Protein 1ZI8 (pdb70)

B-factor: mean 10.52, std 5.68, range [3.72, 34.53]

Secondary structure (DSSP, 8-state):
---TT--EE-TTS-EE-EEEE--SS-SEEEEEEE--TTBS-HHHHHHHHHHHHTT-EEEEE-GGGGTSTT-B--TT-HHHHHHHHHHHHH--HHHHHHHHHHHHHHHTSSTTEEEEEEEEEETHHHHHHHHHHHHT-SSEEEEES-SSGGG-GGGGGG--S-EEEEEETT-TTS-HHHHHHHHHHHTT-TTEEEEEETT--TTTT-TTSTT--HHHHHHHHHHHHHHHGGG--

Sequence (233 aa):
MLTEGISIQSYDGHTFGALVGSPAKAPAPVIVIAQDIFGVNAFMRETVSWLVDQGYAAVCPDLYARQAPGTALDPQDERQREQAYKLWQAFDMEAGVGDLEAAIRYARHQPYSNGKVGLVGYSLGGALAFLVASKGYVDRAVGYYGVGLEKQLNKVPEVKHPALFHMGGQDHFVPAPSRQLITEGFGANPLLQVHWYEEAGHSFARTGSSGYVASAAALANERTLDFLVPLQS

Foldseek 3Di:
DFDPPAWFAFPVGDIWTKHKFAAPDFLWAEEEEEEALQFCEDVVVVVQVVVNVVHHIYIHIGQCPVPDGPRGADPVDPVSVVVSVVSVVVRDLVVSLRRSLRVLVVSQDDPRHPRAYEYEYAACGLLSQVVNQLVVSHQEYEYEAHADVLVVLVSLVSRDHAYEYEAELAAVSQDPVNVVSCVVSNVVHVSYYYYYHDVFYGPCLRVPDPGHDPVSNVVVVVVVSVRCVVSTD

Solvent-accessible surface area: 10225 Å² total; per-residue (Å²): 67,58,47,173,80,43,70,6,116,8,205,96,35,44,71,8,16,0,20,31,14,61,12,121,168,50,84,4,4,0,0,0,0,0,0,19,8,21,1,1,11,71,33,2,138,91,2,13,50,46,0,35,115,83,26,4,0,0,0,0,0,1,2,0,13,85,65,35,106,40,20,47,21,65,24,162,37,134,193,64,77,114,74,0,96,147,21,65,160,73,20,79,64,154,18,2,10,20,0,0,36,4,0,3,100,34,0,75,130,34,131,28,18,39,28,95,0,0,0,0,0,6,4,2,0,0,11,0,0,0,20,0,4,6,102,31,60,4,38,55,0,0,0,0,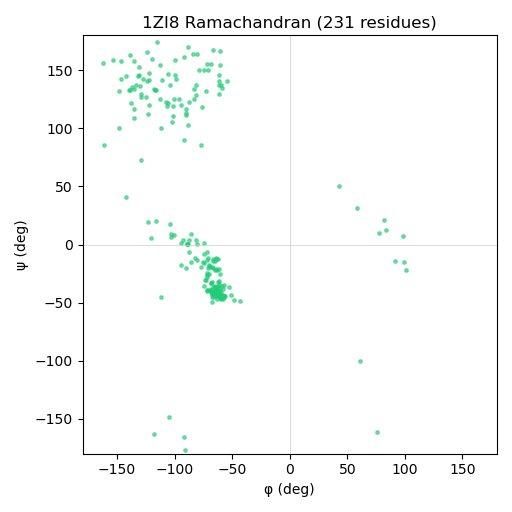4,1,29,12,1,38,143,57,36,116,42,6,94,72,3,144,81,32,0,2,0,0,0,0,30,96,4,146,79,8,51,79,92,12,65,87,94,0,56,114,21,3,64,84,17,133,66,14,78,32,48,42,12,92,130,0,15,43,23,0,11,52,104,61,16,132,22,81,38,58,86,8,4,57,68,0,36,94,72,0,31,102,16,0,69,73,8,74,122

CATH classification: 3.40.50.1820

Organism: Pseudomonas putida (NCBI:txid303)

Radius of gyration: 16.22 Å; Cα contacts (8 Å, |Δi|>4): 531; chains: 1; bounding box: 39×42×36 Å

Nearest PDB structures (foldseek):
  1zi8-assembly1_A  TM=1.004E+00  e=2.015E-51  Pseudomonas putida
  1zic-assembly1_A  TM=1.003E+00  e=3.586E-49  Pseudomonas putida
  1zi9-assembly1_A  TM=1.002E+00  e=3.814E-49  Pseudomonas putida
  1zix-assembly1_A  TM=1.002E+00  e=2.282E-48  Pseudomonas putida
  1zi6-assembly1_A  TM=9.996E-01  e=1.747E-47  Pseudomonas putida

InterPro domains:
  IPR002925 Dienelactone hydrolase [PF01738] (16-229)
  IPR029058 Alpha/Beta hydrolase fold [G3DSA:3.40.50.1820] (1-236)
  IPR029058 Alpha/Beta hydrolase fold [SSF53474] (2-228)
  IPR051049 Dienelactone hydrolase-like enzyme [PTHR46623] (7-229)

Structure (mmCIF, N/CA/C/O backbone):
data_1ZI8
#
_entry.id   1ZI8
#
_cell.length_a   48.494
_cell.length_b   70.408
_cell.length_c   77.219
_cell.angle_alpha   90.00
_cell.angle_beta   90.00
_cell.angle_gamma   90.00
#
_symmetry.space_group_name_H-M   'P 21 21 21'
#
loop_
_entity.id
_entity.type
_entity.pdbx_description
1 polymer Carboxymethylenebutenolidase
2 non-polymer 'SULFATE ION'
3 non-polymer GLYCEROL
4 water water
#
loop_
_atom_site.group_PDB
_atom_site.id
_atom_site.type_symbol
_atom_site.label_atom_id
_atom_site.label_alt_id
_atom_site.label_comp_id
_atom_site.label_asym_id
_atom_site.label_entity_id
_atom_site.label_seq_id
_atom_site.pdbx_PDB_ins_code
_atom_site.Cartn_x
_atom_site.Cartn_y
_atom_site.Cartn_z
_atom_site.occupancy
_atom_site.B_iso_or_equiv
_atom_site.auth_seq_id
_atom_site.auth_comp_id
_atom_site.auth_asym_id
_atom_site.auth_atom_id
_atom_site.pdbx_PDB_model_num
ATOM 1 N N . MET A 1 1 ? 19.338 33.655 7.282 1.00 9.22 1 MET A N 1
ATOM 2 C CA . MET A 1 1 ? 20.345 32.760 7.930 1.00 7.82 1 MET A CA 1
ATOM 3 C C . MET A 1 1 ? 20.646 33.286 9.297 1.00 8.41 1 MET A C 1
ATOM 4 O O . MET A 1 1 ? 20.682 34.523 9.529 1.00 9.81 1 MET A O 1
ATOM 9 N N . LEU A 1 2 ? 20.786 32.384 10.254 1.00 7.91 2 LEU A N 1
ATOM 10 C CA . LEU A 1 2 ? 21.075 32.741 11.642 1.00 7.82 2 LEU A CA 1
ATOM 11 C C . LEU A 1 2 ? 22.342 32.010 12.090 1.00 9.09 2 LEU A C 1
ATOM 12 O O . LEU A 1 2 ? 22.791 31.060 11.402 1.00 10.84 2 LEU A O 1
ATOM 17 N N . THR A 1 3 ? 22.911 32.418 13.191 1.00 6.70 3 THR A N 1
ATOM 18 C CA . THR A 1 3 ? 24.073 31.714 13.742 1.00 6.66 3 THR A CA 1
ATOM 19 C C . THR A 1 3 ? 23.541 30.600 14.635 1.00 7.11 3 THR A C 1
ATOM 20 O O . THR A 1 3 ? 22.807 30.847 15.592 1.00 7.57 3 THR A O 1
ATOM 24 N N . GLU A 1 4 ? 23.945 29.367 14.310 1.00 7.82 4 GLU A N 1
ATOM 25 C CA . GLU A 1 4 ? 23.485 28.249 15.098 1.00 9.09 4 GLU A CA 1
ATOM 26 C C . GLU A 1 4 ? 23.874 28.340 16.554 1.00 8.25 4 GLU A C 1
ATOM 27 O O . GLU A 1 4 ? 24.953 28.799 16.885 1.00 8.08 4 GLU A O 1
ATOM 33 N N . GLY A 1 5 ? 22.939 28.003 17.443 1.00 8.41 5 GLY A N 1
ATOM 34 C CA . GLY A 1 5 ? 23.177 27.980 18.845 1.00 9.05 5 GLY A CA 1
ATOM 35 C C . GLY A 1 5 ? 22.859 29.271 19.575 1.00 9.32 5 GLY A C 1
ATOM 36 O O . GLY A 1 5 ? 22.888 29.308 20.773 1.00 11.35 5 GLY A O 1
ATOM 37 N N . ILE A 1 6 ? 22.680 30.370 18.836 1.00 7.95 6 ILE A N 1
ATOM 38 C CA . ILE A 1 6 ? 22.438 31.620 19.472 1.00 6.98 6 ILE A CA 1
ATOM 39 C C . ILE A 1 6 ? 20.905 31.698 19.811 1.00 6.29 6 ILE A C 1
ATOM 40 O O . ILE A 1 6 ? 20.067 31.489 18.942 1.00 7.13 6 ILE A O 1
ATOM 45 N N . SER A 1 7 ? 20.616 31.939 21.096 1.00 7.48 7 SER A N 1
ATOM 46 C CA . SER A 1 7 ? 19.224 32.088 21.584 1.00 7.64 7 SER A CA 1
ATOM 47 C C . SER A 1 7 ? 19.142 33.244 22.559 1.00 9.18 7 SER A C 1
ATOM 48 O O . SER A 1 7 ? 20.005 33.468 23.419 1.00 11.50 7 SER A O 1
ATOM 51 N N . ILE A 1 8 ? 18.094 34.052 22.363 1.00 6.75 8 ILE A N 1
ATOM 52 C CA . ILE A 1 8 ? 17.866 35.205 23.196 1.00 6.56 8 ILE A CA 1
ATOM 53 C C . ILE A 1 8 ? 16.422 35.087 23.712 1.00 6.06 8 ILE A C 1
ATOM 54 O O . ILE A 1 8 ? 15.546 34.624 22.954 1.00 6.79 8 ILE A O 1
ATOM 59 N N . GLN A 1 9 ? 16.176 35.480 24.979 1.00 7.65 9 GLN A N 1
ATOM 60 C CA . GLN A 1 9 ? 14.829 35.390 25.553 1.00 7.04 9 GLN A CA 1
ATOM 61 C C . GLN A 1 9 ? 14.294 36.756 25.879 1.00 7.72 9 GLN A C 1
ATOM 62 O O . GLN A 1 9 ? 14.913 37.588 26.504 1.00 8.65 9 GLN A O 1
ATOM 68 N N . SER A 1 10 ? 13.018 36.921 25.439 1.00 8.81 10 SER A N 1
ATOM 69 C CA . SER A 1 10 ? 12.282 38.121 25.672 1.00 10.12 10 SER A CA 1
ATOM 70 C C . SER A 1 10 ? 11.638 38.095 27.055 1.00 10.44 10 SER A C 1
ATOM 71 O O . SER A 1 10 ? 11.557 37.037 27.710 1.00 9.67 10 SER A O 1
ATOM 74 N N . TYR A 1 11 ? 11.220 39.266 27.518 1.00 10.95 11 TYR A N 1
ATOM 75 C CA . TYR A 1 11 ? 10.590 39.340 28.828 1.00 11.92 11 TYR A CA 1
ATOM 76 C C . TYR A 1 11 ? 9.411 38.370 29.012 1.00 12.52 11 TYR A C 1
ATOM 77 O O . TYR A 1 11 ? 9.182 37.792 30.075 1.00 13.26 11 TYR A O 1
ATOM 86 N N . ASP A 1 12 ? 8.633 38.168 27.973 1.00 11.54 12 ASP A N 1
ATOM 87 C CA . ASP A 1 12 ? 7.467 37.291 28.055 1.00 10.09 12 ASP A CA 1
ATOM 88 C C . ASP A 1 12 ? 7.774 35.833 27.919 1.00 11.41 12 ASP A C 1
ATOM 89 O O . ASP A 1 12 ? 6.879 34.995 27.894 1.00 13.23 12 ASP A O 1
ATOM 94 N N . GLY A 1 13 ? 9.075 35.490 27.822 1.00 9.24 13 GLY A N 1
ATOM 95 C CA . GLY A 1 13 ? 9.486 34.118 27.760 1.00 9.44 13 GLY A CA 1
ATOM 96 C C . GLY A 1 13 ? 9.839 33.562 26.402 1.00 8.29 13 GLY A C 1
ATOM 97 O O . GLY A 1 13 ? 10.487 32.555 26.303 1.00 10.64 13 GLY A O 1
ATOM 98 N N . HIS A 1 14 ? 9.338 34.205 25.336 1.00 9.05 14 HIS A N 1
ATOM 99 C CA . HIS A 1 14 ? 9.607 33.775 23.969 1.00 8.24 14 HIS A CA 1
ATOM 100 C C . HIS A 1 14 ? 11.148 33.828 23.652 1.00 7.48 14 HIS A C 1
ATOM 101 O O . HIS A 1 14 ? 11.803 34.793 24.060 1.00 8.89 14 HIS A O 1
ATOM 108 N N . THR A 1 15 ? 11.638 32.800 22.988 1.00 8.56 15 THR A N 1
ATOM 109 C CA . THR A 1 15 ? 13.077 32.767 22.621 1.00 9.90 15 THR A CA 1
ATOM 110 C C . THR A 1 15 ? 13.176 32.867 21.099 1.00 9.54 15 THR A C 1
ATOM 111 O O . THR A 1 15 ? 12.269 32.473 20.313 1.00 9.69 15 THR A O 1
ATOM 115 N N . PHE A 1 16 ? 14.327 33.384 20.645 1.00 7.77 16 PHE A N 1
ATOM 116 C CA . PHE A 1 16 ? 14.523 33.560 19.216 1.00 6.12 16 PHE A CA 1
ATOM 117 C C . PHE A 1 16 ? 16.044 33.511 18.910 1.00 6.57 16 PHE A C 1
ATOM 118 O O . PHE A 1 16 ? 16.863 33.811 19.794 1.00 7.09 16 PHE A O 1
ATOM 126 N N . GLY A 1 17 ? 16.337 33.212 17.664 1.00 5.41 17 GLY A N 1
ATOM 127 C CA . GLY A 1 17 ? 17.716 33.197 17.212 1.00 5.97 17 GLY A CA 1
ATOM 128 C C . GLY A 1 17 ? 18.216 34.517 16.655 1.00 5.59 17 GLY A C 1
ATOM 129 O O . GLY A 1 17 ? 17.521 35.562 16.748 1.00 6.33 17 GLY A O 1
ATOM 130 N N . ALA A 1 18 ? 19.452 34.510 16.183 1.00 5.46 18 ALA A N 1
ATOM 131 C CA . ALA A 1 18 ? 20.043 35.766 15.646 1.00 5.25 18 ALA A CA 1
ATOM 132 C C . ALA A 1 18 ? 21.244 35.402 14.800 1.00 5.60 18 ALA A C 1
ATOM 133 O O . ALA A 1 18 ? 21.877 34.341 14.977 1.00 6.23 18 ALA A O 1
ATOM 135 N N . LEU A 1 19 ? 21.574 36.310 13.880 1.00 5.83 19 LEU A N 1
ATOM 136 C CA . LEU A 1 19 ? 22.811 36.227 13.106 1.00 5.61 19 LEU A CA 1
ATOM 137 C C . LEU A 1 19 ? 23.782 37.130 13.873 1.00 5.58 19 LEU A C 1
ATOM 138 O O . LEU A 1 19 ? 23.496 38.291 14.198 1.00 6.56 19 LEU A O 1
ATOM 143 N N . VAL A 1 20 ? 24.951 36.576 14.244 1.00 6.01 20 VAL A N 1
ATOM 144 C CA . VAL A 1 20 ? 25.945 37.303 15.025 1.00 6.39 20 VAL A CA 1
ATOM 145 C C . VAL A 1 20 ? 27.264 37.358 14.285 1.00 8.52 20 VAL A C 1
ATOM 146 O O . VAL A 1 20 ? 27.680 36.386 13.623 1.00 9.56 20 VAL A O 1
ATOM 150 N N . GLY A 1 21 ? 27.927 38.506 14.395 1.00 7.99 21 GLY A N 1
ATOM 151 C CA . GLY A 1 21 ? 29.297 38.620 13.904 1.00 8.92 21 GLY A CA 1
ATOM 152 C C . GLY A 1 21 ? 30.113 39.296 14.955 1.00 8.28 21 GLY A C 1
ATOM 153 O O . GLY A 1 21 ? 29.698 40.248 15.576 1.00 8.21 21 GLY A O 1
ATOM 154 N N . SER A 1 22 ? 31.331 38.800 15.208 1.00 11.69 22 SER A N 1
ATOM 155 C CA . SER A 1 22 ? 32.180 39.551 16.156 1.00 12.94 22 SER A CA 1
ATOM 156 C C . SER A 1 22 ? 33.470 39.939 15.472 1.00 10.43 22 SER A C 1
ATOM 157 O O . SER A 1 22 ? 33.953 39.228 14.656 1.00 13.25 22 SER A O 1
ATOM 160 N N . PRO A 1 23 ? 34.087 41.114 15.814 1.00 13.02 23 PRO A N 1
ATOM 161 C CA . PRO A 1 23 ? 35.349 41.562 15.185 1.00 14.68 23 PRO A CA 1
ATOM 162 C C . PRO A 1 23 ? 36.550 40.885 15.773 1.00 16.55 23 PRO A C 1
ATOM 163 O O . PRO A 1 23 ? 36.485 40.334 16.850 1.00 15.36 23 PRO A O 1
ATOM 167 N N . ALA A 1 24 ? 37.703 40.957 15.060 1.00 16.63 24 ALA A N 1
ATOM 168 C CA . ALA A 1 24 ? 38.929 40.302 15.590 1.00 19.43 24 ALA A CA 1
ATOM 169 C C . ALA A 1 24 ? 39.438 41.058 16.756 1.00 20.13 24 ALA A C 1
ATOM 170 O O . ALA A 1 24 ? 40.055 40.456 17.652 1.00 21.64 24 ALA A O 1
ATOM 172 N N . LYS A 1 25 ? 39.100 42.352 16.826 1.00 20.90 25 LYS A N 1
ATOM 173 C CA . LYS A 1 25 ? 39.532 43.118 17.988 1.00 21.42 25 LYS A CA 1
ATOM 174 C C . LYS A 1 25 ? 38.390 43.276 18.952 1.00 19.63 25 LYS A C 1
ATOM 175 O O . LYS A 1 25 ? 37.422 44.005 18.700 1.00 19.51 25 LYS A O 1
ATOM 181 N N . ALA A 1 26 ? 38.487 42.613 20.093 1.00 18.70 26 ALA A N 1
ATOM 182 C CA . ALA A 1 26 ? 37.414 42.742 21.061 1.00 19.22 26 ALA A CA 1
ATOM 183 C C . ALA A 1 26 ? 38.057 42.866 22.445 1.00 19.23 26 ALA A C 1
ATOM 184 O O . ALA A 1 26 ? 39.278 42.662 22.578 1.00 20.04 26 ALA A O 1
ATOM 186 N N . PRO A 1 27 ? 37.324 43.323 23.457 1.00 18.46 27 PRO A N 1
ATOM 187 C CA . PRO A 1 27 ? 35.907 43.750 23.443 1.00 17.11 27 PRO A CA 1
ATOM 188 C C . PRO A 1 27 ? 35.656 44.920 22.505 1.00 14.64 27 PRO A C 1
ATOM 189 O O . PRO A 1 27 ? 36.544 45.735 22.202 1.00 15.28 27 PRO A O 1
ATOM 193 N N . ALA A 1 28 ? 34.402 44.977 22.058 1.00 11.38 28 ALA A N 1
ATOM 194 C CA . ALA A 1 28 ? 33.968 45.996 21.114 1.00 9.30 28 ALA A CA 1
ATOM 195 C C . ALA A 1 28 ? 32.503 46.342 21.419 1.00 8.36 28 ALA A C 1
ATOM 196 O O . ALA A 1 28 ? 31.783 45.579 22.056 1.00 7.85 28 ALA A O 1
ATOM 198 N N . PRO A 1 29 ? 32.044 47.513 21.018 1.00 7.61 29 PRO A N 1
ATOM 199 C CA . PRO A 1 29 ? 30.605 47.849 21.195 1.00 6.81 29 PRO A CA 1
ATOM 200 C C . PRO A 1 29 ? 29.858 46.900 20.206 1.00 5.88 29 PRO A C 1
ATOM 201 O O . PRO A 1 29 ? 30.402 46.422 19.191 1.00 7.41 29 PRO A O 1
ATOM 205 N N . VAL A 1 30 ? 28.618 46.649 20.540 1.00 6.38 30 VAL A N 1
ATOM 206 C CA . VAL A 1 30 ? 27.789 45.716 19.779 1.00 6.10 30 VAL A CA 1
ATOM 207 C C . VAL A 1 30 ? 26.619 46.483 19.207 1.00 5.67 30 VAL A C 1
ATOM 208 O O . VAL A 1 30 ? 25.942 47.255 19.918 1.00 6.44 30 VAL A O 1
ATOM 212 N N . ILE A 1 31 ? 26.363 46.248 17.916 1.00 5.31 31 ILE A N 1
ATOM 213 C CA . ILE A 1 31 ? 25.225 46.874 17.257 1.00 5.65 31 ILE A CA 1
ATOM 214 C C . ILE A 1 31 ? 24.136 45.821 17.033 1.00 4.99 31 ILE A C 1
ATOM 215 O O . ILE A 1 31 ? 24.381 44.820 16.341 1.00 6.13 31 ILE A O 1
ATOM 220 N N . VAL A 1 32 ? 22.996 46.058 17.621 1.00 4.79 32 VAL A N 1
ATOM 221 C CA . VAL A 1 32 ? 21.806 45.217 17.316 1.00 4.37 32 VAL A CA 1
ATOM 222 C C . VAL A 1 32 ? 21.211 45.767 16.009 1.00 5.06 32 VAL A C 1
ATOM 223 O O . VAL A 1 32 ? 20.996 46.963 15.865 1.00 5.28 32 VAL A O 1
ATOM 227 N N . ILE A 1 33 ? 20.985 44.878 15.027 1.00 4.35 33 ILE A N 1
ATOM 228 C CA . ILE A 1 33 ? 20.450 45.326 13.725 1.00 5.02 33 ILE A CA 1
ATOM 229 C C . ILE A 1 33 ? 18.987 44.910 13.669 1.00 5.00 33 ILE A C 1
ATOM 230 O O . ILE A 1 33 ? 18.697 43.693 13.847 1.00 5.28 33 ILE A O 1
ATOM 235 N N . ALA A 1 34 ? 18.074 45.874 13.488 1.00 4.02 34 ALA A N 1
ATOM 236 C CA . ALA A 1 34 ? 16.650 45.590 13.317 1.00 4.26 34 ALA A CA 1
ATOM 237 C C . ALA A 1 34 ? 16.332 45.403 11.857 1.00 5.54 34 ALA A C 1
ATOM 238 O O . ALA A 1 34 ? 16.509 46.325 11.048 1.00 5.29 34 ALA A O 1
ATOM 240 N N . GLN A 1 35 ? 15.890 44.176 11.567 1.00 4.80 35 GLN A N 1
ATOM 241 C CA . GLN A 1 35 ? 15.592 43.771 10.189 1.00 4.47 35 GLN A CA 1
ATOM 242 C C . GLN A 1 35 ? 14.506 44.590 9.520 1.00 5.31 35 GLN A C 1
ATOM 243 O O . GLN A 1 35 ? 13.715 45.310 10.158 1.00 5.46 35 GLN A O 1
ATOM 249 N N . ASP A 1 36 ? 14.428 44.413 8.202 1.00 5.13 36 ASP A N 1
ATOM 250 C CA . ASP A 1 36 ? 13.253 44.874 7.440 1.00 6.00 36 ASP A CA 1
ATOM 251 C C . ASP A 1 36 ? 12.274 43.664 7.393 1.00 5.86 36 ASP A C 1
ATOM 252 O O . ASP A 1 36 ? 12.356 42.714 8.161 1.00 6.66 36 ASP A O 1
ATOM 257 N N . ILE A 1 37 ? 11.301 43.808 6.499 1.00 6.31 37 ILE A N 1
ATOM 258 C CA . ILE A 1 37 ? 10.233 42.867 6.374 1.00 5.68 37 ILE A CA 1
ATOM 259 C C . ILE A 1 37 ? 10.627 41.566 5.695 1.00 4.87 37 ILE A C 1
ATOM 260 O O . ILE A 1 37 ? 9.811 40.678 5.597 1.00 6.37 37 ILE A O 1
ATOM 265 N N . PHE A 1 38 ? 11.897 41.422 5.314 1.00 5.37 38 PHE A N 1
ATOM 266 C CA . PHE A 1 38 ? 12.357 40.206 4.639 1.00 5.02 38 PHE A CA 1
ATOM 267 C C . PHE A 1 38 ? 13.073 39.271 5.600 1.00 6.65 38 PHE A C 1
ATOM 268 O O . PHE A 1 38 ? 13.572 38.221 5.149 1.00 7.24 38 PHE A O 1
ATOM 276 N N . GLY A 1 39 ? 13.071 39.531 6.912 1.00 5.93 39 GLY A N 1
ATOM 277 C CA . GLY A 1 39 ? 13.762 38.663 7.848 1.00 5.57 39 GLY A CA 1
ATOM 278 C C . GLY A 1 39 ? 15.247 38.834 7.826 1.00 5.08 39 GLY A C 1
ATOM 279 O O . GLY A 1 39 ? 15.778 39.823 7.316 1.00 6.15 39 GLY A O 1
ATOM 280 N N . VAL A 1 40 ? 15.948 37.824 8.355 1.00 5.63 40 VAL A N 1
ATOM 281 C CA . VAL A 1 40 ? 17.423 37.933 8.470 1.00 5.42 40 VAL A CA 1
ATOM 282 C C . VAL A 1 40 ? 17.964 37.336 7.236 1.00 5.70 40 VAL A C 1
ATOM 283 O O . VAL A 1 40 ? 18.222 36.139 7.142 1.00 7.93 40 VAL A O 1
ATOM 287 N N . ASN A 1 41 ? 18.139 38.173 6.223 1.00 5.04 41 ASN A N 1
ATOM 288 C CA . ASN A 1 41 ? 18.471 37.730 4.862 1.00 5.86 41 ASN A CA 1
ATOM 289 C C . ASN A 1 41 ? 19.798 38.226 4.362 1.00 5.21 41 ASN A C 1
ATOM 290 O O . ASN A 1 41 ? 20.665 38.623 5.150 1.00 5.91 41 ASN A O 1
ATOM 295 N N . ALA A 1 42 ? 20.005 38.160 3.017 1.00 6.46 42 ALA A N 1
ATOM 296 C CA . ALA A 1 42 ? 21.325 38.536 2.525 1.00 6.43 42 ALA A CA 1
ATOM 297 C C . ALA A 1 42 ? 21.733 39.950 2.894 1.00 5.68 42 ALA A C 1
ATOM 298 O O . ALA A 1 42 ? 22.892 40.197 3.180 1.00 6.46 42 ALA A O 1
ATOM 300 N N . PHE A 1 43 ? 20.797 40.895 2.875 1.00 6.39 43 PHE A N 1
ATOM 301 C CA . PHE A 1 43 ? 21.214 42.255 3.186 1.00 5.27 43 PHE A CA 1
ATOM 302 C C . PHE A 1 43 ? 21.510 42.362 4.698 1.00 6.74 43 PHE A C 1
ATOM 303 O O . PHE A 1 43 ? 22.362 43.180 5.114 1.00 5.91 43 PHE A O 1
ATOM 311 N N . MET A 1 44 ? 20.826 41.575 5.561 1.00 5.88 44 MET A N 1
ATOM 312 C CA . MET A 1 44 ? 21.230 41.587 6.957 1.00 5.82 44 MET A CA 1
ATOM 313 C C . MET A 1 44 ? 22.628 40.977 7.129 1.00 6.18 44 MET A C 1
ATOM 314 O O . MET A 1 44 ? 23.423 41.510 7.919 1.00 6.48 44 MET A O 1
ATOM 319 N N . ARG A 1 45 ? 22.969 39.942 6.362 1.00 5.78 45 ARG A N 1
ATOM 320 C CA . ARG A 1 45 ? 24.313 39.417 6.433 1.00 6.28 45 ARG A CA 1
ATOM 321 C C . ARG A 1 45 ? 25.320 40.472 5.973 1.00 5.44 45 ARG A C 1
ATOM 322 O O . ARG A 1 45 ? 26.393 40.602 6.609 1.00 6.51 45 ARG A O 1
ATOM 330 N N . GLU A 1 46 ? 24.987 41.221 4.932 1.00 5.31 46 GLU A N 1
ATOM 331 C CA . GLU A 1 46 ? 25.891 42.289 4.473 1.00 6.23 46 GLU A CA 1
ATOM 332 C C . GLU A 1 46 ? 26.065 43.376 5.548 1.00 5.14 46 GLU A C 1
ATOM 333 O O . GLU A 1 46 ? 27.189 43.902 5.685 1.00 7.40 46 GLU A O 1
ATOM 339 N N . THR A 1 47 ? 24.979 43.733 6.242 1.00 5.33 47 THR A N 1
ATOM 340 C CA . THR A 1 47 ? 25.021 44.734 7.289 1.00 6.33 47 THR A CA 1
ATOM 341 C C . THR A 1 47 ? 25.903 44.244 8.423 1.00 6.05 47 THR A C 1
ATOM 342 O O . THR A 1 47 ? 26.696 45.037 8.975 1.00 7.07 47 THR A O 1
ATOM 346 N N . VAL A 1 48 ? 25.777 42.966 8.826 1.00 5.56 48 VAL A N 1
ATOM 347 C CA . VAL A 1 48 ? 26.666 42.444 9.843 1.00 6.33 48 VAL A CA 1
ATOM 348 C C . VAL A 1 48 ? 28.132 42.553 9.356 1.00 6.88 48 VAL A C 1
ATOM 349 O O . VAL A 1 48 ? 28.990 42.973 10.124 1.00 6.60 48 VAL A O 1
ATOM 353 N N . SER A 1 49 ? 28.376 42.161 8.113 1.00 6.63 49 SER A N 1
ATOM 354 C CA . SER A 1 49 ? 29.767 42.222 7.622 1.00 7.22 49 SER A CA 1
ATOM 355 C C . SER A 1 49 ? 30.263 43.653 7.616 1.00 6.92 49 SER A C 1
ATOM 356 O O . SER A 1 49 ? 31.428 43.897 8.036 1.00 8.63 49 SER A O 1
ATOM 359 N N . TRP A 1 50 ? 29.451 44.580 7.163 1.00 6.84 50 TRP A N 1
ATOM 360 C CA . TRP A 1 50 ? 29.860 45.984 7.099 1.00 6.97 50 TRP A CA 1
ATOM 361 C C . TRP A 1 50 ? 30.258 46.460 8.511 1.00 7.37 50 TRP A C 1
ATOM 362 O O . TRP A 1 50 ? 31.362 47.045 8.699 1.00 8.59 50 TRP A O 1
ATOM 373 N N . LEU A 1 51 ? 29.442 46.167 9.539 1.00 6.24 51 LEU A N 1
ATOM 374 C CA . LEU A 1 51 ? 29.728 46.662 10.884 1.00 6.48 51 LEU A CA 1
ATOM 375 C C . LEU A 1 51 ? 30.932 45.946 11.504 1.00 7.08 51 LEU A C 1
ATOM 376 O O . LEU A 1 51 ? 31.768 46.617 12.157 1.00 6.80 51 LEU A O 1
ATOM 381 N N . VAL A 1 52 ? 31.047 44.648 11.287 1.00 6.28 52 VAL A N 1
ATOM 382 C CA . VAL A 1 52 ? 32.210 43.942 11.787 1.00 7.28 52 VAL A CA 1
ATOM 383 C C . VAL A 1 52 ? 33.495 44.496 11.153 1.00 8.74 52 VAL A C 1
ATOM 384 O O . VAL A 1 52 ? 34.526 44.640 11.864 1.00 9.72 52 VAL A O 1
ATOM 388 N N . ASP A 1 53 ? 33.443 44.762 9.870 1.00 8.28 53 ASP A N 1
ATOM 389 C CA . ASP A 1 53 ? 34.660 45.325 9.199 1.00 9.73 53 ASP A CA 1
ATOM 390 C C . ASP A 1 53 ? 34.992 46.706 9.796 1.00 10.92 53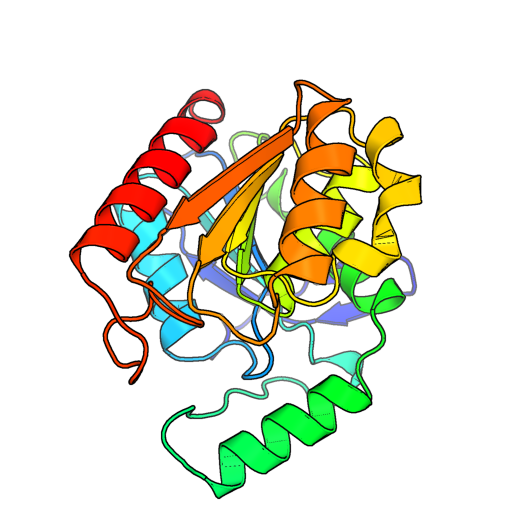 ASP A C 1
ATOM 391 O O . ASP A 1 53 ? 36.166 47.183 9.634 1.00 13.06 53 ASP A O 1
ATOM 396 N N . GLN A 1 54 ? 34.045 47.403 10.412 1.00 9.06 54 GLN A N 1
ATOM 397 C CA . GLN A 1 54 ? 34.299 48.701 11.011 1.00 9.33 54 GLN A CA 1
ATOM 398 C C . GLN A 1 54 ? 34.672 48.585 12.493 1.00 9.77 54 GLN A C 1
ATOM 399 O O . GLN A 1 54 ? 34.837 49.670 13.164 1.00 12.73 54 GLN A O 1
ATOM 405 N N . GLY A 1 55 ? 34.788 47.370 13.016 1.00 9.07 55 GLY A N 1
ATOM 406 C CA . GLY A 1 55 ? 35.189 47.184 14.402 1.00 10.27 55 GLY A CA 1
ATOM 407 C C . GLY A 1 55 ? 34.108 46.946 15.413 1.00 11.03 55 GLY A C 1
ATOM 408 O O . GLY A 1 55 ? 34.402 46.941 16.635 1.00 11.66 55 GLY A O 1
ATOM 409 N N . TYR A 1 56 ? 32.884 46.780 14.947 1.00 8.98 56 TYR A N 1
ATOM 410 C CA . TYR A 1 56 ? 31.827 46.472 15.860 1.00 7.91 56 TYR A CA 1
ATOM 411 C C . TYR A 1 56 ? 31.497 45.004 15.890 1.00 8.92 56 TYR A C 1
ATOM 412 O O . TYR A 1 56 ? 31.818 44.251 14.955 1.00 10.99 56 TYR A O 1
ATOM 421 N N . ALA A 1 57 ? 30.866 44.537 16.970 1.00 7.80 57 ALA A N 1
ATOM 422 C CA . ALA A 1 57 ? 30.213 43.254 16.866 1.00 6.76 57 ALA A CA 1
ATOM 423 C C . ALA A 1 57 ? 28.786 43.592 16.454 1.00 6.21 57 ALA A C 1
ATOM 424 O O . ALA A 1 57 ? 28.310 44.697 16.614 1.00 6.86 57 ALA A O 1
ATOM 426 N N . ALA A 1 58 ? 28.069 42.604 15.922 1.00 6.69 58 ALA A N 1
ATOM 427 C CA . ALA A 1 58 ? 26.681 42.852 15.454 1.00 5.81 58 ALA A CA 1
ATOM 428 C C . ALA A 1 58 ? 25.816 41.666 15.756 1.00 6.20 58 ALA A C 1
ATOM 429 O O . ALA A 1 58 ? 26.249 40.509 15.654 1.00 7.14 58 ALA A O 1
ATOM 431 N N . VAL A 1 59 ? 24.554 41.933 16.080 1.00 5.38 59 VAL A N 1
ATOM 432 C CA .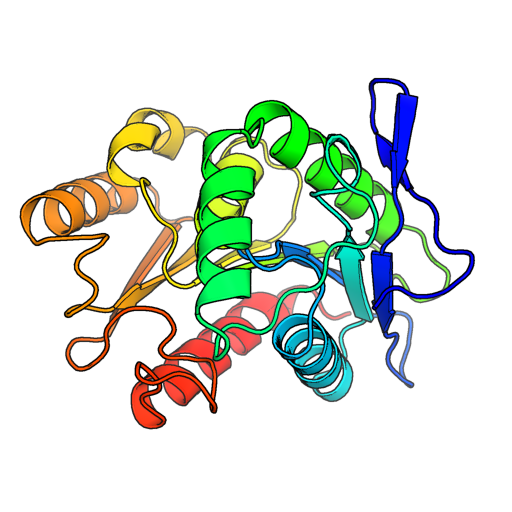 VAL A 1 59 ? 23.561 40.874 16.434 1.00 4.94 59 VAL A CA 1
ATOM 433 C C . VAL A 1 59 ? 22.288 41.239 15.679 1.00 5.01 59 VAL A C 1
ATOM 434 O O . VAL A 1 59 ? 21.750 42.332 15.976 1.00 4.86 59 VAL A O 1
ATOM 438 N N . CYS A 1 60 ? 21.822 40.418 14.739 1.00 4.63 60 CYS A N 1
ATOM 439 C CA . CYS A 1 60 ? 20.579 40.693 14.017 1.00 4.46 60 CYS A CA 1
ATOM 440 C C . CYS A 1 60 ? 19.578 39.612 14.479 1.00 4.40 60 CYS A C 1
ATOM 441 O O . CYS A 1 60 ? 19.601 38.474 13.967 1.00 5.21 60 CYS A O 1
ATOM 444 N N . PRO A 1 61 ? 18.684 39.957 15.396 1.00 4.47 61 PRO A N 1
ATOM 445 C CA . PRO A 1 61 ? 17.731 38.961 15.918 1.00 4.31 61 PRO A CA 1
ATOM 446 C C . PRO A 1 61 ? 16.609 38.618 14.940 1.00 4.99 61 PRO A C 1
ATOM 447 O O . PRO A 1 61 ? 16.169 39.438 14.091 1.00 5.04 61 PRO A O 1
ATOM 451 N N . ASP A 1 62 ? 16.134 37.370 15.059 1.00 5.17 62 ASP A N 1
ATOM 452 C CA . ASP A 1 62 ? 15.026 36.877 14.211 1.00 5.66 62 ASP A CA 1
ATOM 453 C C . ASP A 1 62 ? 13.716 37.418 14.712 1.00 4.91 62 ASP A C 1
ATOM 454 O O . ASP A 1 62 ? 13.029 36.757 15.532 1.00 5.91 62 ASP A O 1
ATOM 459 N N . LEU A 1 63 ? 13.332 38.629 14.272 1.00 5.43 63 LEU A N 1
ATOM 460 C CA . LEU A 1 63 ? 12.097 39.204 14.799 1.00 5.85 63 LEU A CA 1
ATOM 461 C C . LEU A 1 63 ? 10.867 38.468 14.292 1.00 6.04 63 LEU A C 1
ATOM 462 O O . LEU A 1 63 ? 9.794 38.648 14.876 1.00 6.46 63 LEU A O 1
ATOM 467 N N . TYR A 1 64 ? 11.009 37.690 13.216 1.00 6.63 64 TYR A N 1
ATOM 468 C CA . TYR A 1 64 ? 9.830 36.927 12.772 1.00 7.87 64 TYR A CA 1
ATOM 469 C C . TYR A 1 64 ? 9.713 35.652 13.486 1.00 8.85 64 TYR A C 1
ATOM 470 O O . TYR A 1 64 ? 8.793 34.886 13.093 1.00 9.48 64 TYR A O 1
ATOM 479 N N . ALA A 1 65 ? 10.483 35.367 14.535 1.00 7.79 65 ALA A N 1
ATOM 480 C CA . ALA A 1 65 ? 10.345 34.054 15.186 1.00 8.90 65 ALA A CA 1
ATOM 481 C C . ALA A 1 65 ? 8.991 33.897 15.868 1.00 9.72 65 ALA A C 1
ATOM 482 O O . ALA A 1 65 ? 8.667 32.749 16.187 1.00 11.16 65 ALA A O 1
ATOM 484 N N . ARG A 1 66 ? 8.247 34.942 16.203 1.00 8.63 66 ARG A N 1
ATOM 485 C CA . ARG A 1 66 ? 6.921 34.728 16.757 1.00 9.29 66 ARG A CA 1
ATOM 486 C C . ARG A 1 66 ? 5.891 34.300 15.715 1.00 10.79 66 ARG A C 1
ATOM 487 O O . ARG A 1 66 ? 4.762 33.850 16.090 1.00 14.59 66 ARG A O 1
ATOM 495 N N . GLN A 1 67 ? 6.192 34.481 14.439 1.00 8.71 67 GLN A N 1
ATOM 496 C CA . GLN A 1 67 ? 5.299 34.115 13.33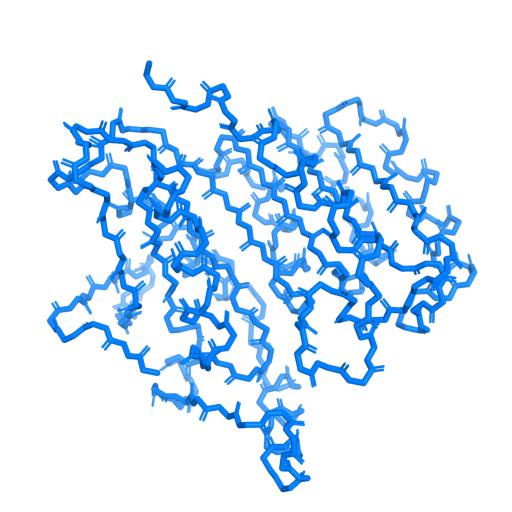4 1.00 8.41 67 GLN A CA 1
ATOM 497 C C . GLN A 1 67 ? 5.781 32.978 12.502 1.00 10.82 67 GLN A C 1
ATOM 498 O O . GLN A 1 67 ? 4.973 32.123 12.096 1.00 14.04 67 GLN A O 1
ATOM 504 N N . ALA A 1 68 ? 7.044 32.985 12.133 1.00 10.19 68 ALA A N 1
ATOM 505 C CA . ALA A 1 68 ? 7.652 32.004 11.187 1.00 11.33 68 ALA A CA 1
ATOM 506 C C . ALA A 1 68 ? 9.174 32.088 11.409 1.00 11.41 68 ALA A C 1
ATOM 507 O O . ALA A 1 68 ? 9.892 32.757 10.654 1.00 10.71 68 ALA A O 1
ATOM 509 N N . PRO A 1 69 ? 9.684 31.325 12.403 1.00 10.51 69 PRO A N 1
ATOM 510 C CA . PRO A 1 69 ? 11.139 31.390 12.666 1.00 10.48 69 PRO A CA 1
ATOM 511 C C . PRO A 1 69 ? 11.996 31.110 11.442 1.00 9.92 69 PRO A C 1
ATOM 512 O O . PRO A 1 69 ? 11.709 30.233 10.603 1.00 9.58 69 PRO A O 1
ATOM 516 N N . GLY A 1 70 ? 13.108 31.870 11.308 1.00 8.35 70 GLY A N 1
ATOM 517 C CA . GLY A 1 70 ? 14.072 31.661 10.257 1.00 8.84 70 GLY A CA 1
ATOM 518 C C . GLY A 1 70 ? 13.700 32.180 8.886 1.00 9.16 70 GLY A C 1
ATOM 519 O O . GLY A 1 70 ? 14.393 31.935 7.913 1.00 12.87 70 GLY A O 1
ATOM 520 N N . THR A 1 71 ? 12.636 32.936 8.825 1.00 9.46 71 THR A N 1
ATOM 521 C CA . THR A 1 71 ? 12.168 33.501 7.530 1.00 9.72 71 THR A CA 1
ATOM 522 C C . THR A 1 71 ? 13.306 34.413 6.989 1.00 7.05 71 THR A C 1
ATOM 523 O O . THR A 1 71 ? 13.872 35.270 7.671 1.00 8.83 71 THR A O 1
ATOM 527 N N . ALA A 1 72 ? 13.662 34.185 5.730 1.00 7.83 72 ALA A N 1
ATOM 528 C CA . ALA A 1 72 ? 14.721 34.947 5.056 1.00 7.31 72 ALA A CA 1
ATOM 529 C C . ALA A 1 72 ? 14.343 35.017 3.601 1.00 8.02 72 ALA A C 1
ATOM 530 O O . ALA A 1 72 ? 14.460 34.037 2.821 1.00 10.50 72 ALA A O 1
ATOM 532 N N . LEU A 1 73 ? 13.780 36.156 3.206 1.00 6.74 73 LEU A N 1
ATOM 533 C CA . LEU A 1 73 ? 13.181 36.307 1.887 1.00 6.10 73 LEU A CA 1
ATOM 534 C C . LEU A 1 73 ? 14.006 37.136 0.936 1.00 6.04 73 LEU A C 1
ATOM 535 O O . LEU A 1 73 ? 14.680 38.101 1.316 1.00 7.66 73 LEU A O 1
ATOM 540 N N . ASP A 1 74 ? 13.928 36.778 -0.350 1.00 6.08 74 ASP A N 1
ATOM 541 C CA . ASP A 1 74 ? 14.701 37.459 -1.415 1.00 6.52 74 ASP A CA 1
ATOM 542 C C . ASP A 1 74 ? 13.909 38.593 -1.971 1.00 6.34 74 ASP A C 1
ATOM 543 O O . ASP A 1 74 ? 12.833 38.403 -2.547 1.00 6.85 74 ASP A O 1
ATOM 548 N N . PRO A 1 75 ? 14.338 39.856 -1.769 1.00 5.75 75 PRO A N 1
ATOM 549 C CA . PRO A 1 75 ? 13.590 40.982 -2.257 1.00 5.02 75 PRO A CA 1
ATOM 550 C C . PRO A 1 75 ? 13.445 41.094 -3.769 1.00 7.23 75 PRO A C 1
ATOM 551 O O . PRO A 1 75 ? 12.681 41.928 -4.251 1.00 7.34 75 PRO A O 1
ATOM 555 N N . GLN A 1 76 ? 14.214 40.303 -4.512 1.00 6.51 76 GLN A N 1
ATOM 556 C CA . GLN A 1 76 ? 14.031 40.318 -5.999 1.00 7.97 76 GLN A CA 1
ATOM 557 C C . GLN A 1 76 ? 12.944 39.382 -6.428 1.00 8.45 76 GLN A C 1
ATOM 558 O O . GLN A 1 76 ? 12.466 39.537 -7.564 1.00 9.45 76 GLN A O 1
ATOM 564 N N . ASP A 1 77 ? 12.513 38.480 -5.560 1.00 6.55 77 ASP A N 1
ATOM 565 C CA . ASP A 1 77 ? 11.521 37.475 -5.961 1.00 6.04 77 ASP A CA 1
ATOM 566 C C . ASP A 1 77 ? 10.133 37.943 -5.618 1.00 5.54 77 ASP A C 1
ATOM 567 O O . ASP A 1 77 ? 9.815 38.228 -4.449 1.00 6.19 77 ASP A O 1
ATOM 572 N N . GLU A 1 78 ? 9.267 38.077 -6.640 1.00 6.03 78 GLU A N 1
ATOM 573 C CA . GLU A 1 78 ? 7.930 38.626 -6.420 1.00 6.43 78 GLU A CA 1
ATOM 574 C C . GLU A 1 78 ? 7.109 37.885 -5.404 1.00 6.67 78 GLU A C 1
ATOM 575 O O . GLU A 1 78 ? 6.448 38.453 -4.541 1.00 7.11 78 GLU A O 1
ATOM 581 N N . ARG A 1 79 ? 7.125 36.560 -5.481 1.00 5.98 79 ARG A N 1
ATOM 582 C CA . ARG A 1 79 ? 6.344 35.781 -4.515 1.00 6.51 79 ARG A CA 1
ATOM 583 C C . ARG A 1 79 ? 6.855 35.955 -3.087 1.00 6.21 79 ARG A C 1
ATOM 584 O O . ARG A 1 79 ? 6.050 36.041 -2.194 1.00 7.49 79 ARG A O 1
ATOM 592 N N . GLN A 1 80 ? 8.181 36.062 -2.940 1.00 5.95 80 GLN A N 1
ATOM 593 C CA . GLN A 1 80 ? 8.730 36.254 -1.602 1.00 5.80 80 GLN A CA 1
ATOM 594 C C . GLN A 1 80 ? 8.461 37.696 -1.119 1.00 5.80 80 GLN A C 1
ATOM 595 O O . GLN A 1 80 ? 8.296 37.891 0.100 1.00 5.96 80 GLN A O 1
ATOM 601 N N . ARG A 1 81 ? 8.399 38.687 -2.029 1.00 5.17 81 ARG A N 1
ATOM 602 C CA . ARG A 1 81 ? 7.954 40.004 -1.573 1.00 4.73 81 ARG A CA 1
ATOM 603 C C . ARG A 1 81 ? 6.552 39.931 -1.062 1.00 6.03 81 ARG A C 1
ATOM 604 O O . ARG A 1 81 ? 6.199 40.576 -0.038 1.00 6.15 81 ARG A O 1
ATOM 612 N N . GLU A 1 82 ? 5.650 39.223 -1.776 1.00 5.61 82 GLU A N 1
ATOM 613 C CA . GLU A 1 82 ? 4.281 39.101 -1.280 1.00 5.93 82 GLU A CA 1
ATOM 614 C C . GLU A 1 82 ? 4.265 38.475 0.119 1.00 6.99 82 GLU A C 1
ATOM 615 O O . GLU A 1 82 ? 3.525 38.916 1.021 1.00 7.02 82 GLU A O 1
ATOM 621 N N . GLN A 1 83 ? 5.065 37.430 0.321 1.00 5.68 83 GLN A N 1
ATOM 622 C CA . GLN A 1 83 ? 5.120 36.826 1.634 1.00 6.31 83 GLN A CA 1
ATOM 623 C C . GLN A 1 83 ? 5.620 37.836 2.687 1.00 5.34 83 GLN A C 1
ATOM 624 O O . GLN A 1 83 ? 5.099 37.873 3.807 1.00 6.61 83 GLN A O 1
ATOM 630 N N . ALA A 1 84 ? 6.620 38.662 2.320 1.00 5.54 84 ALA A N 1
ATOM 631 C CA . ALA A 1 84 ? 7.145 39.653 3.263 1.00 4.84 84 ALA A CA 1
ATOM 632 C C . ALA A 1 84 ? 6.044 40.637 3.656 1.00 5.54 84 ALA A C 1
ATOM 633 O O . ALA A 1 84 ? 5.939 41.008 4.830 1.00 5.73 84 ALA A O 1
ATOM 635 N N . TYR A 1 85 ? 5.292 41.116 2.669 1.00 5.29 85 TYR A N 1
ATOM 636 C CA . TYR A 1 85 ? 4.242 42.090 3.010 1.00 4.99 85 TYR A CA 1
ATOM 637 C C . TYR A 1 85 ? 3.184 41.479 3.882 1.00 5.87 85 TYR A C 1
ATOM 638 O O . TYR A 1 85 ? 2.650 42.184 4.757 1.00 6.09 85 TYR A O 1
ATOM 647 N N . LYS A 1 86 ? 2.855 40.225 3.667 1.00 5.80 86 LYS A N 1
ATOM 648 C CA . LYS A 1 86 ? 1.855 39.580 4.519 1.00 6.21 86 LYS A CA 1
ATOM 649 C C . LYS A 1 86 ? 2.389 39.440 5.983 1.00 5.56 86 LYS A C 1
ATOM 650 O O . LYS A 1 86 ? 1.640 39.720 6.956 1.00 7.37 86 LYS A O 1
ATOM 656 N N . LEU A 1 87 ? 3.660 39.052 6.132 1.00 6.69 87 LEU A N 1
ATOM 657 C CA . LEU A 1 87 ? 4.238 38.962 7.485 1.00 5.99 87 LEU A CA 1
ATOM 658 C C . LEU A 1 87 ? 4.308 40.314 8.122 1.00 6.62 87 LEU A C 1
ATOM 659 O O . LEU A 1 87 ? 4.040 40.462 9.331 1.00 6.65 87 LEU A O 1
ATOM 664 N N . TRP A 1 88 ? 4.608 41.331 7.331 1.00 5.67 88 TRP A N 1
ATOM 665 C CA . TRP A 1 88 ? 4.674 42.680 7.921 1.00 5.61 88 TRP A CA 1
ATOM 666 C C . TRP A 1 88 ? 3.315 43.123 8.426 1.00 6.06 88 TRP A C 1
ATOM 667 O O . TRP A 1 88 ? 3.204 43.699 9.524 1.00 7.20 88 TRP A O 1
ATOM 678 N N . GLN A 1 89 ? 2.285 42.845 7.645 1.00 6.69 89 GLN A N 1
ATOM 679 C CA . GLN A 1 89 ? 0.949 43.272 8.083 1.00 7.31 89 GLN A CA 1
ATOM 680 C C . GLN A 1 89 ? 0.528 42.604 9.383 1.00 7.96 89 GLN A C 1
ATOM 681 O O . GLN A 1 89 ? -0.266 43.216 10.151 1.00 8.95 89 GLN A O 1
ATOM 687 N N . ALA A 1 90 ? 0.992 41.356 9.589 1.00 7.04 90 ALA A N 1
ATOM 688 C CA . ALA A 1 90 ? 0.642 40.630 10.830 1.00 6.77 90 ALA A CA 1
ATOM 689 C C . ALA A 1 90 ? 1.658 40.904 11.951 1.00 7.48 90 ALA A C 1
ATOM 690 O O . ALA A 1 90 ? 1.481 40.377 13.083 1.00 9.35 90 ALA A O 1
ATOM 692 N N . PHE A 1 91 ? 2.680 41.714 11.719 1.00 6.03 91 PHE A N 1
ATOM 693 C CA . PHE A 1 91 ? 3.729 41.878 12.718 1.00 6.25 91 PHE A CA 1
ATOM 694 C C . PHE A 1 91 ? 3.321 42.677 13.912 1.00 6.36 91 PHE A C 1
ATOM 695 O O . PHE A 1 91 ? 2.771 43.735 13.819 1.00 8.20 91 PHE A O 1
ATOM 703 N N . ASP A 1 92 ? 3.634 42.129 15.087 1.00 6.85 92 ASP A N 1
ATOM 704 C CA . ASP A 1 92 ? 3.301 42.797 16.358 1.00 7.48 92 ASP A CA 1
ATOM 705 C C . ASP A 1 92 ? 4.454 43.734 16.718 1.00 7.54 92 ASP A C 1
ATOM 706 O O . ASP A 1 92 ? 5.550 43.325 17.140 1.00 6.75 92 ASP A O 1
ATOM 711 N N . MET A 1 93 ? 4.228 45.013 16.481 1.00 7.45 93 MET A N 1
ATOM 712 C CA . MET A 1 93 ? 5.279 45.992 16.730 1.00 6.84 93 MET A CA 1
ATOM 713 C C . MET A 1 93 ? 5.763 46.039 18.163 1.00 8.13 93 MET A C 1
ATOM 714 O O . MET A 1 93 ? 6.946 46.170 18.433 1.00 8.09 93 MET A O 1
ATOM 719 N N . GLU A 1 94 ? 4.825 45.992 19.101 1.00 8.34 94 GLU A N 1
ATOM 720 C CA . GLU A 1 94 ? 5.186 46.045 20.532 1.00 9.48 94 GLU A CA 1
ATOM 721 C C . GLU A 1 94 ? 6.036 44.825 20.912 1.00 7.32 94 GLU A C 1
ATOM 722 O O . GLU A 1 94 ? 7.062 44.966 21.624 1.00 8.51 94 GLU A O 1
ATOM 728 N N . ALA A 1 95 ? 5.675 43.657 20.401 1.00 7.16 95 ALA A N 1
ATOM 729 C CA . ALA A 1 95 ? 6.510 42.476 20.705 1.00 7.60 95 ALA A CA 1
ATOM 730 C C . ALA A 1 95 ? 7.863 42.600 20.011 1.00 6.58 95 ALA A C 1
ATOM 731 O O . ALA A 1 95 ? 8.857 42.116 20.519 1.00 7.70 95 ALA A O 1
ATOM 733 N N . GLY A 1 96 ? 7.903 43.234 18.816 1.00 6.87 96 GLY A N 1
ATOM 734 C CA . GLY A 1 96 ? 9.170 43.442 18.143 1.00 6.91 96 GLY A CA 1
ATOM 735 C C . GLY A 1 96 ? 10.069 44.335 18.973 1.00 5.49 96 GLY A C 1
ATOM 736 O O . GLY A 1 96 ? 11.283 44.109 19.052 1.00 5.77 96 GLY A O 1
ATOM 737 N N . VAL A 1 97 ? 9.490 45.412 19.528 1.00 6.26 97 VAL A N 1
ATOM 738 C CA . VAL A 1 97 ? 10.284 46.317 20.391 1.00 7.04 97 VAL A CA 1
ATOM 739 C C . VAL A 1 97 ? 10.818 45.507 21.600 1.00 6.69 97 VAL A C 1
ATOM 740 O O . VAL A 1 97 ? 12.015 45.641 21.942 1.00 6.98 97 VAL A O 1
ATOM 744 N N . GLY A 1 98 ? 9.991 44.680 22.223 1.00 6.61 98 GLY A N 1
ATOM 745 C CA . GLY A 1 98 ? 10.472 43.917 23.348 1.00 7.39 98 GLY A CA 1
ATOM 746 C C . GLY A 1 98 ? 11.549 42.914 22.964 1.00 7.26 98 GLY A C 1
ATOM 747 O O . GLY A 1 98 ? 12.499 42.679 23.722 1.00 8.36 98 GLY A O 1
ATOM 748 N N . ASP A 1 99 ? 11.447 42.304 21.791 1.00 6.57 99 ASP A N 1
ATOM 749 C CA . ASP A 1 99 ? 12.476 41.374 21.352 1.00 6.26 99 ASP A CA 1
ATOM 750 C C . ASP A 1 99 ? 13.782 42.152 21.088 1.00 5.46 99 ASP A C 1
ATOM 751 O O . ASP A 1 99 ? 14.881 41.667 21.428 1.00 6.54 99 ASP A O 1
ATOM 756 N N . LEU A 1 100 ? 13.691 43.339 20.473 1.00 5.95 100 LEU A N 1
ATOM 757 C CA . LEU A 1 100 ? 14.930 44.116 20.315 1.00 6.13 100 LEU A CA 1
ATOM 758 C C . LEU A 1 100 ? 15.509 44.505 21.676 1.00 6.69 100 LEU A C 1
ATOM 759 O O . LEU A 1 100 ? 16.711 44.463 21.819 1.00 7.24 100 LEU A O 1
ATOM 764 N N . GLU A 1 101 ? 14.658 44.854 22.634 1.00 7.26 101 GLU A N 1
ATOM 765 C CA . GLU A 1 101 ? 15.177 45.253 23.973 1.00 8.74 101 GLU A CA 1
ATOM 766 C C . GLU A 1 101 ? 15.903 44.046 24.607 1.00 7.94 101 GLU A C 1
ATOM 767 O O . GLU A 1 101 ? 16.993 44.216 25.194 1.00 8.19 101 GLU A O 1
ATOM 773 N N . ALA A 1 102 ? 15.399 42.832 24.396 1.00 7.31 102 ALA A N 1
ATOM 774 C CA . ALA A 1 102 ? 16.046 41.639 24.914 1.00 7.77 102 ALA A CA 1
ATOM 775 C C . ALA A 1 102 ? 17.364 41.421 24.182 1.00 6.76 102 ALA A C 1
ATOM 776 O O . ALA A 1 102 ? 18.371 40.986 24.793 1.00 7.35 102 ALA A O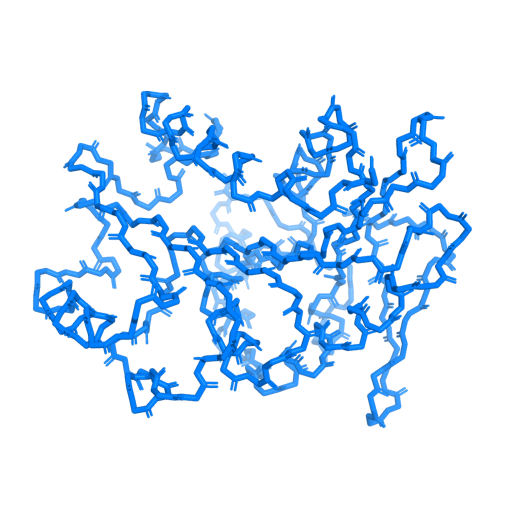 1
ATOM 778 N N . ALA A 1 103 ? 17.424 41.675 22.863 1.00 6.12 103 ALA A N 1
ATOM 779 C CA . ALA A 1 103 ? 18.676 41.497 22.160 1.00 7.19 103 ALA A CA 1
ATOM 780 C C . ALA A 1 103 ? 19.685 42.547 22.601 1.00 6.70 103 ALA A C 1
ATOM 781 O O . ALA A 1 103 ? 20.888 42.251 22.650 1.00 6.75 103 ALA A O 1
ATOM 783 N N . ILE A 1 104 ? 19.222 43.748 22.931 1.00 6.86 104 ILE A N 1
ATOM 784 C CA . ILE A 1 104 ? 20.119 44.781 23.440 1.00 7.29 104 ILE A CA 1
ATOM 785 C C . ILE A 1 104 ? 20.698 44.371 24.799 1.00 6.98 104 ILE A C 1
ATOM 786 O O . ILE A 1 104 ? 21.888 44.525 24.997 1.00 7.52 104 ILE A O 1
ATOM 791 N N . ARG A 1 105 ? 19.887 43.788 25.677 1.00 8.31 105 ARG A N 1
ATOM 792 C CA . ARG A 1 105 ? 20.391 43.335 26.978 1.00 7.44 105 ARG A CA 1
ATOM 793 C C . ARG A 1 105 ? 21.405 42.248 26.733 1.00 7.81 105 ARG A C 1
ATOM 794 O O . ARG A 1 105 ? 22.484 42.232 27.370 1.00 9.3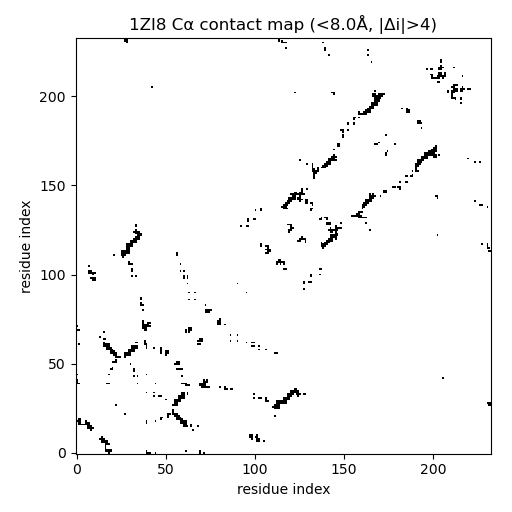1 105 ARG A O 1
ATOM 802 N N . TYR A 1 106 ? 21.122 41.287 25.833 1.00 6.97 106 TYR A N 1
ATOM 803 C CA . TYR A 1 106 ? 22.038 40.245 25.500 1.00 7.42 106 TYR A CA 1
ATOM 804 C C . TYR A 1 106 ? 23.359 40.794 25.029 1.00 8.27 106 TYR A C 1
ATOM 805 O O . TYR A 1 106 ? 24.447 40.321 25.390 1.00 8.94 106 TYR A O 1
ATOM 814 N N . ALA A 1 107 ? 23.268 41.816 24.169 1.00 7.01 107 ALA A N 1
ATOM 815 C CA . ALA A 1 107 ? 24.473 42.429 23.593 1.00 7.13 107 ALA A CA 1
ATOM 816 C C . ALA A 1 107 ? 25.363 43.122 24.594 1.00 8.26 107 ALA A C 1
ATOM 817 O O . ALA A 1 107 ? 26.518 43.429 24.229 1.00 8.87 107 ALA A O 1
ATOM 819 N N . ARG A 1 108 ? 24.889 43.379 25.797 1.00 7.96 108 ARG A N 1
ATOM 820 C CA . ARG A 1 108 ? 25.700 44.026 26.809 1.00 9.82 108 ARG A CA 1
ATOM 821 C C . ARG A 1 108 ? 26.691 43.107 27.438 1.00 11.42 108 ARG A C 1
ATOM 822 O O . ARG A 1 108 ? 27.704 43.645 27.959 1.00 12.72 108 ARG A O 1
ATOM 830 N N . HIS A 1 109 ? 26.494 41.797 27.330 1.00 11.15 109 HIS A N 1
ATOM 831 C CA . HIS A 1 109 ? 27.396 40.933 28.111 1.00 12.56 109 HIS A CA 1
ATOM 832 C C . HIS A 1 109 ? 27.850 39.649 27.467 1.00 12.53 109 HIS A C 1
ATOM 833 O O . HIS A 1 109 ? 27.881 38.553 28.070 1.00 13.41 109 HIS A O 1
ATOM 840 N N . GLN A 1 110 ? 28.151 39.709 26.196 1.00 9.98 110 GLN A N 1
ATOM 841 C CA . GLN A 1 110 ? 28.710 38.591 25.497 1.00 9.67 110 GLN A CA 1
ATOM 842 C C . GLN A 1 110 ? 30.219 38.639 25.634 1.00 9.88 110 GLN A C 1
ATOM 843 O O . GLN A 1 110 ? 30.785 39.663 26.067 1.00 9.45 110 GLN A O 1
ATOM 849 N N . PRO A 1 111 ? 30.930 37.590 25.243 1.00 10.02 111 PRO A N 1
ATOM 850 C CA . PRO A 1 111 ? 32.369 37.614 25.395 1.00 10.86 111 PRO A CA 1
ATOM 851 C C . PRO A 1 111 ? 33.045 38.764 24.705 1.00 11.63 111 PRO A C 1
ATOM 852 O O . PRO A 1 111 ? 34.075 39.264 25.158 1.00 13.99 111 PRO A O 1
ATOM 856 N N . TYR A 1 112 ? 32.477 39.135 23.559 1.00 10.92 112 TYR A N 1
ATOM 857 C CA . TYR A 1 112 ? 33.066 40.206 22.765 1.00 11.44 112 TYR A CA 1
ATOM 858 C C . TYR A 1 112 ? 32.559 41.588 23.148 1.00 11.63 112 TYR A C 1
ATOM 859 O O . TYR A 1 112 ? 32.961 42.559 22.521 1.00 12.35 112 TYR A O 1
ATOM 868 N N . SER A 1 113 ? 31.668 41.702 24.127 1.00 9.33 113 SER A N 1
ATOM 869 C CA . SER A 1 113 ? 31.031 43.017 24.413 1.00 9.45 113 SER A CA 1
ATOM 870 C C . SER A 1 113 ? 31.854 43.940 25.257 1.00 9.63 113 SER A C 1
ATOM 871 O O . SER A 1 113 ? 32.429 43.488 26.296 1.00 10.97 113 SER A O 1
ATOM 874 N N . ASN A 1 114 ? 31.881 45.207 24.896 1.00 9.16 114 ASN A N 1
ATOM 875 C CA . ASN A 1 114 ? 32.517 46.200 25.770 1.00 9.47 114 ASN A CA 1
ATOM 876 C C . ASN A 1 114 ? 31.479 46.860 26.682 1.00 9.74 114 ASN A C 1
ATOM 877 O O . ASN A 1 114 ? 31.818 47.782 27.492 1.00 10.41 114 ASN A O 1
ATOM 882 N N . GLY A 1 115 ? 30.198 46.459 26.596 1.00 9.95 115 GLY A N 1
ATOM 883 C CA . GLY A 1 115 ? 29.159 47.002 27.432 1.00 10.88 115 GLY A CA 1
ATOM 884 C C . GLY A 1 115 ? 28.304 48.067 26.821 1.00 9.42 115 GLY A C 1
ATOM 885 O O . GLY A 1 115 ? 27.234 48.359 27.359 1.00 11.60 115 GLY A O 1
ATOM 886 N N . LYS A 1 116 ? 28.778 48.632 25.692 1.00 8.21 116 LYS A N 1
ATOM 887 C CA . LYS A 1 116 ? 27.943 49.653 25.003 1.00 8.05 116 LYS A CA 1
ATOM 888 C C . LYS A 1 116 ? 27.221 48.961 23.834 1.00 6.18 116 LYS A C 1
ATOM 889 O O . LYS A 1 116 ? 27.755 48.053 23.216 1.00 7.01 116 LYS A O 1
ATOM 895 N N . VAL A 1 117 ? 26.008 49.438 23.595 1.00 6.38 117 VAL A N 1
ATOM 896 C CA . VAL A 1 117 ? 25.194 48.822 22.534 1.00 6.41 117 VAL A CA 1
ATOM 897 C C . VAL A 1 117 ? 24.492 49.924 21.754 1.00 6.60 117 VAL A C 1
ATOM 898 O O . VAL A 1 117 ? 23.923 50.887 22.302 1.00 7.44 117 VAL A O 1
ATOM 902 N N . GLY A 1 118 ? 24.573 49.795 20.421 1.00 6.11 118 GLY A N 1
ATOM 903 C CA . GLY A 1 118 ? 23.802 50.672 19.524 1.00 6.26 118 GLY A CA 1
ATOM 904 C C . GLY A 1 118 ? 22.794 49.805 18.749 1.00 5.42 118 GLY A C 1
ATOM 905 O O . GLY A 1 118 ? 22.762 48.570 18.856 1.00 6.07 118 GLY A O 1
ATOM 906 N N . LEU A 1 119 ? 21.956 50.470 17.990 1.00 5.72 119 LEU A N 1
ATOM 907 C CA . LEU A 1 119 ? 20.933 49.816 17.209 1.00 5.50 119 LEU A CA 1
ATOM 908 C C . LEU A 1 119 ? 20.840 50.497 15.852 1.00 5.33 119 LEU A C 1
ATOM 909 O O . LEU A 1 119 ? 20.794 51.713 15.765 1.00 6.00 119 LEU A O 1
ATOM 914 N N . VAL A 1 120 ? 20.802 49.680 14.783 1.00 4.67 120 VAL A N 1
ATOM 915 C CA . VAL A 1 120 ? 20.644 50.209 13.401 1.00 5.09 120 VAL A CA 1
ATOM 916 C C . VAL A 1 120 ? 19.497 49.416 12.773 1.00 5.42 120 VAL A C 1
ATOM 917 O O . VAL A 1 120 ? 19.544 48.162 12.797 1.00 5.07 120 VAL A O 1
ATOM 921 N N . GLY A 1 121 ? 18.495 50.093 12.242 1.00 4.26 121 GLY A N 1
ATOM 922 C CA . GLY A 1 121 ? 17.365 49.398 11.640 1.00 4.94 121 GLY A CA 1
ATOM 923 C C . GLY A 1 121 ? 17.009 49.914 10.289 1.00 4.27 121 GLY A C 1
ATOM 924 O O . GLY A 1 121 ? 17.235 51.077 9.980 1.00 5.61 121 GLY A O 1
ATOM 925 N N . TYR A 1 122 ? 16.422 49.028 9.481 1.00 5.23 122 TYR A N 1
ATOM 926 C CA . TYR A 1 122 ? 16.063 49.393 8.084 1.00 4.88 122 TYR A CA 1
ATOM 927 C C . TYR A 1 122 ? 14.581 49.201 7.830 1.00 5.34 122 TYR A C 1
ATOM 928 O O . TYR A 1 122 ? 14.025 48.092 7.934 1.00 6.11 122 TYR A O 1
ATOM 937 N N . SER A 1 123 ? 13.918 50.297 7.471 1.00 4.89 123 SER A N 1
ATOM 938 C CA . SER A 1 123 ? 12.466 50.367 7.060 1.00 4.14 123 SER A CA 1
ATOM 939 C C . SER A 1 123 ? 11.572 49.898 8.186 1.00 4.49 123 SER A C 1
ATOM 940 O O . SER A 1 123 ? 11.368 50.685 9.090 1.00 5.65 123 SER A O 1
ATOM 943 N N . LEU A 1 124 ? 11.051 48.658 8.195 1.00 5.18 124 LEU A N 1
ATOM 944 C CA . LEU A 1 124 ? 10.378 48.183 9.425 1.00 5.33 124 LEU A CA 1
ATOM 945 C C . LEU A 1 124 ? 11.324 48.405 10.644 1.00 5.08 124 LEU A C 1
ATOM 946 O O . LEU A 1 124 ? 10.907 48.909 11.689 1.00 5.34 124 LEU A O 1
ATOM 951 N N . GLY A 1 125 ? 12.582 48.087 10.470 1.00 5.33 125 GLY A N 1
ATOM 952 C CA . GLY A 1 125 ? 13.555 48.195 11.535 1.00 5.42 125 GLY A CA 1
ATOM 953 C C . GLY A 1 125 ? 13.839 49.665 11.861 1.00 4.90 125 GLY A C 1
ATOM 954 O O . GLY A 1 125 ? 14.283 49.959 12.970 1.00 5.36 125 GLY A O 1
ATOM 955 N N . GLY A 1 126 ? 13.629 50.572 10.897 1.00 4.75 126 GLY A N 1
ATOM 956 C CA . GLY A 1 126 ? 13.821 52.005 11.226 1.00 5.73 126 GLY A CA 1
ATOM 957 C C . GLY A 1 126 ? 12.670 52.507 12.072 1.00 4.66 126 GLY A C 1
ATOM 958 O O . GLY A 1 126 ? 12.886 53.353 12.944 1.00 6.14 126 GLY A O 1
ATOM 959 N N . ALA A 1 127 ? 11.437 52.036 11.837 1.00 5.38 127 ALA A N 1
ATOM 960 C CA . ALA A 1 127 ? 10.309 52.362 12.704 1.00 5.22 127 ALA A CA 1
ATOM 961 C C . ALA A 1 127 ? 10.605 51.775 14.088 1.00 5.67 127 ALA A C 1
ATOM 962 O O . ALA A 1 127 ? 10.421 52.445 15.120 1.00 6.46 127 ALA A O 1
ATOM 964 N N . LEU A 1 128 ? 11.037 50.524 14.164 1.00 5.06 128 LEU A N 1
ATOM 965 C CA . LEU A 1 128 ? 11.349 49.925 15.442 1.00 6.10 128 LEU A CA 1
ATOM 966 C C . LEU A 1 128 ? 12.487 50.696 16.108 1.00 5.61 128 LEU A C 1
ATOM 967 O O . LEU A 1 128 ? 12.460 50.845 17.342 1.00 6.17 128 LEU A O 1
ATOM 972 N N . ALA A 1 129 ? 13.473 51.218 15.386 1.00 5.40 129 ALA A N 1
ATOM 973 C CA . ALA A 1 129 ? 14.581 51.966 16.008 1.00 5.49 129 ALA A CA 1
ATOM 974 C C . ALA A 1 129 ? 14.036 53.208 16.708 1.00 6.32 129 ALA A C 1
ATOM 975 O O . ALA A 1 129 ? 14.522 53.501 17.805 1.00 6.68 129 ALA A O 1
ATOM 977 N N . PHE A 1 130 ? 13.064 53.903 16.115 1.00 5.75 130 PHE A N 1
ATOM 978 C CA . PHE A 1 130 ? 12.533 55.074 16.798 1.00 6.13 130 PHE A CA 1
ATOM 979 C C . PHE A 1 130 ? 11.790 54.619 18.066 1.00 6.16 130 PHE A C 1
ATOM 980 O O . PHE A 1 130 ? 11.877 55.290 19.142 1.00 7.06 130 PHE A O 1
ATOM 988 N N . LEU A 1 131 ? 11.003 53.559 17.976 1.00 5.97 131 LEU A N 1
ATOM 989 C CA . LEU A 1 131 ? 10.299 53.111 19.191 1.00 6.42 131 LEU A CA 1
ATOM 990 C C . LEU A 1 131 ? 11.250 52.703 20.288 1.00 6.92 131 LEU A C 1
ATOM 991 O O . LEU A 1 131 ? 11.065 53.038 21.478 1.00 8.58 131 LEU A O 1
ATOM 996 N N . VAL A 1 132 ? 12.303 51.989 19.957 1.00 6.41 132 VAL A N 1
ATOM 997 C CA . VAL A 1 132 ? 13.302 51.627 20.937 1.00 6.90 132 VAL A CA 1
ATOM 998 C C . VAL A 1 132 ? 13.987 52.861 21.510 1.00 7.85 132 VAL A C 1
ATOM 999 O O . VAL A 1 132 ? 14.207 52.920 22.757 1.00 9.23 132 VAL A O 1
ATOM 1003 N N . ALA A 1 133 ? 14.287 53.829 20.672 1.00 7.19 133 ALA A N 1
ATOM 1004 C CA . ALA A 1 133 ? 14.900 55.073 21.162 1.00 8.23 133 ALA A CA 1
ATOM 1005 C C . ALA A 1 133 ? 13.939 55.773 22.146 1.00 10.51 133 ALA A C 1
ATOM 1006 O O . ALA A 1 133 ? 14.461 56.353 23.140 1.00 12.91 133 ALA A O 1
ATOM 1008 N N . SER A 1 134 ? 12.646 55.684 21.949 1.00 10.07 134 SER A N 1
ATOM 1009 C CA . SER A 1 134 ? 11.686 56.333 22.856 1.00 11.43 134 SER A CA 1
ATOM 1010 C C . SER A 1 134 ? 11.688 55.621 24.213 1.00 11.97 134 SER A C 1
ATOM 1011 O O . SER A 1 134 ? 11.222 56.216 25.186 1.00 13.53 134 SER A O 1
ATOM 1014 N N . LYS A 1 135 ? 12.171 54.380 24.311 1.00 11.27 135 LYS A N 1
ATOM 1015 C CA . LYS A 1 135 ? 12.192 53.666 25.597 1.00 12.84 135 LYS A CA 1
ATOM 1016 C C . LYS A 1 135 ? 13.506 53.829 26.297 1.00 15.14 135 LYS A C 1
ATOM 1017 O O . LYS A 1 135 ? 13.584 53.510 27.485 1.00 20.21 135 LYS A O 1
ATOM 1023 N N . GLY A 1 136 ? 14.582 54.250 25.595 1.00 16.37 136 GLY A N 1
ATOM 1024 C CA . GLY A 1 136 ? 15.869 54.443 26.213 1.00 19.56 136 GLY A CA 1
ATOM 1025 C C . GLY A 1 136 ? 16.664 53.192 26.368 1.00 19.73 136 GLY A C 1
ATOM 1026 O O . GLY A 1 136 ? 17.619 53.227 27.155 1.00 20.42 136 GLY A O 1
ATOM 1027 N N . TYR A 1 137 ? 16.377 52.109 25.577 1.00 21.12 137 TYR A N 1
ATOM 1028 C CA . TYR A 1 137 ? 17.109 50.851 25.781 1.00 20.80 137 TYR A CA 1
ATOM 1029 C C . TYR A 1 137 ? 18.578 50.839 25.342 1.00 18.65 137 TYR A C 1
ATOM 1030 O O . TYR A 1 137 ? 19.433 50.116 25.913 1.00 18.70 137 TYR A O 1
ATOM 1039 N N . VAL A 1 138 ? 18.866 51.698 24.374 1.00 18.98 138 VAL A N 1
ATOM 1040 C CA . VAL A 1 138 ? 20.147 51.710 23.774 1.00 16.63 138 VAL A CA 1
ATOM 1041 C C . VAL A 1 138 ? 20.880 52.989 23.901 1.00 15.26 138 VAL A C 1
ATOM 1042 O O . VAL A 1 138 ? 20.314 54.047 24.077 1.00 14.86 138 VAL A O 1
ATOM 1046 N N . ASP A 1 139 ? 22.171 52.912 23.744 1.00 12.70 139 ASP A N 1
ATOM 1047 C CA . ASP A 1 139 ? 22.968 54.125 23.840 1.00 12.76 139 ASP A CA 1
ATOM 1048 C C . ASP A 1 139 ? 22.769 55.057 22.642 1.00 11.97 139 ASP A C 1
ATOM 1049 O O . ASP A 1 139 ? 22.785 56.290 22.746 1.00 13.52 139 ASP A O 1
ATOM 1054 N N . ARG A 1 140 ? 22.658 54.483 21.451 1.00 8.73 140 ARG A N 1
ATOM 1055 C CA . ARG A 1 140 ? 22.488 55.238 20.205 1.00 9.44 140 ARG A CA 1
ATOM 1056 C C . ARG A 1 140 ? 21.626 54.406 19.303 1.00 6.24 140 ARG A C 1
ATOM 1057 O O . ARG A 1 140 ? 21.844 53.162 19.227 1.00 7.32 140 ARG A O 1
ATOM 1065 N N . ALA A 1 141 ? 20.748 55.055 18.558 1.00 5.48 141 ALA A N 1
ATOM 1066 C CA . ALA A 1 141 ? 19.878 54.328 17.593 1.00 6.00 141 ALA A CA 1
ATOM 1067 C C . ALA A 1 141 ? 19.904 54.983 16.248 1.00 6.07 141 ALA A C 1
ATOM 1068 O O . ALA A 1 141 ? 19.990 56.224 16.184 1.00 5.98 141 ALA A O 1
ATOM 1070 N N . VAL A 1 142 ? 19.807 54.204 15.179 1.00 4.98 142 VAL A N 1
ATOM 1071 C CA . VAL A 1 142 ? 19.841 54.719 13.814 1.00 5.11 142 VAL A CA 1
ATOM 1072 C C . VAL A 1 142 ? 18.756 54.037 13.035 1.00 5.31 142 VAL A C 1
ATOM 1073 O O . VAL A 1 142 ? 18.613 52.795 13.105 1.00 5.71 142 VAL A O 1
ATOM 1077 N N . GLY A 1 143 ? 17.968 54.790 12.253 1.00 5.07 143 GLY A N 1
ATOM 1078 C CA . GLY A 1 143 ? 16.953 54.234 11.383 1.00 5.33 143 GLY A CA 1
ATOM 1079 C C . GLY A 1 143 ? 17.111 54.667 9.968 1.00 4.85 143 GLY A C 1
ATOM 1080 O O . GLY A 1 143 ? 17.214 55.886 9.692 1.00 6.16 143 GLY A O 1
ATOM 1081 N N . TYR A 1 144 ? 17.159 53.728 9.049 1.00 4.80 144 TYR A N 1
ATOM 1082 C CA . TYR A 1 144 ? 17.194 54.037 7.601 1.00 4.88 144 TYR A CA 1
ATOM 1083 C C . TYR A 1 144 ? 15.767 53.834 7.087 1.00 5.92 144 TYR A C 1
ATOM 1084 O O . TYR A 1 144 ? 15.159 52.744 7.230 1.00 5.76 144 TYR A O 1
ATOM 1093 N N . TYR A 1 145 ? 15.269 54.904 6.463 1.00 5.66 145 TYR A N 1
ATOM 1094 C CA . TYR A 1 145 ? 13.939 54.900 5.819 1.00 5.75 145 TYR A CA 1
ATOM 1095 C C . TYR A 1 145 ? 12.863 54.209 6.655 1.00 5.16 145 TYR A C 1
ATOM 1096 O O . TYR A 1 145 ? 12.054 53.407 6.153 1.00 5.81 145 TYR A O 1
ATOM 1105 N N . GLY A 1 146 ? 12.796 54.613 7.920 1.00 5.73 146 GLY A N 1
ATOM 1106 C CA . GLY A 1 146 ? 11.731 54.118 8.787 1.00 6.28 146 GLY A CA 1
ATOM 1107 C C . GLY A 1 146 ? 10.373 54.516 8.249 1.00 6.37 146 GLY A C 1
ATOM 1108 O O . GLY A 1 146 ? 10.208 55.688 7.755 1.00 6.77 146 GLY A O 1
ATOM 1109 N N . VAL A 1 147 ? 9.389 53.627 8.334 1.00 5.91 147 VAL A N 1
ATOM 1110 C CA . VAL A 1 147 ? 8.036 53.898 7.819 1.00 6.23 147 VAL A CA 1
ATOM 1111 C C . VAL A 1 147 ? 7.077 54.203 8.958 1.00 6.98 147 VAL A C 1
ATOM 1112 O O . VAL A 1 147 ? 7.133 53.507 9.991 1.00 8.31 147 VAL A O 1
ATOM 1116 N N . GLY A 1 148 ? 6.239 55.202 8.756 1.00 6.40 148 GLY A N 1
ATOM 1117 C CA . GLY A 1 148 ? 5.200 55.521 9.730 1.00 8.77 148 GLY A CA 1
ATOM 1118 C C . GLY A 1 148 ? 5.628 56.391 10.874 1.00 8.10 148 GLY A C 1
ATOM 1119 O O . GLY A 1 148 ? 4.852 56.513 11.854 1.00 8.42 148 GLY A O 1
ATOM 1120 N N . LEU A 1 149 ? 6.783 57.003 10.816 1.00 8.17 149 LEU A N 1
ATOM 1121 C CA . LEU A 1 149 ? 7.187 57.818 11.942 1.00 8.61 149 LEU A CA 1
ATOM 1122 C C . LEU A 1 149 ? 6.315 59.017 12.168 1.00 8.56 149 LEU A C 1
ATOM 1123 O O . LEU A 1 149 ? 6.273 59.536 13.302 1.00 9.28 149 LEU A O 1
ATOM 1128 N N . GLU A 1 150 ? 5.589 59.476 11.164 1.00 8.22 150 GLU A N 1
ATOM 1129 C CA . GLU A 1 150 ? 4.750 60.662 11.393 1.00 9.45 150 GLU A CA 1
ATOM 1130 C C . GLU A 1 150 ? 3.579 60.296 12.277 1.00 9.72 150 GLU A C 1
ATOM 1131 O O . GLU A 1 150 ? 2.866 61.250 12.692 1.00 12.24 150 GLU A O 1
ATOM 1137 N N . LYS A 1 151 ? 3.353 59.052 12.622 1.00 10.78 151 LYS A N 1
ATOM 1138 C CA . LYS A 1 151 ? 2.228 58.709 13.503 1.00 11.62 151 LYS A CA 1
ATOM 1139 C C . LYS A 1 151 ? 2.747 58.426 14.900 1.00 11.84 151 LYS A C 1
ATOM 1140 O O . LYS A 1 151 ? 1.987 57.956 15.751 1.00 13.73 151 LYS A O 1
ATOM 1146 N N . GLN A 1 152 ? 4.049 58.657 15.148 1.00 8.96 152 GLN A N 1
ATOM 1147 C CA . GLN A 1 152 ? 4.613 58.315 16.471 1.00 9.76 152 GLN A CA 1
ATOM 1148 C C . GLN A 1 152 ? 5.224 59.581 17.073 1.00 9.52 152 GLN A C 1
ATOM 1149 O O . GLN A 1 152 ? 6.019 59.491 18.007 1.00 10.76 152 GLN A O 1
ATOM 1155 N N . LEU A 1 153 ? 4.832 60.751 16.591 1.00 9.60 153 LEU A N 1
ATOM 1156 C CA . LEU A 1 153 ? 5.518 61.962 17.026 1.00 10.77 153 LEU A CA 1
ATOM 1157 C C . LEU A 1 153 ? 5.270 62.388 18.468 1.00 11.57 153 LEU A C 1
ATOM 1158 O O . LEU A 1 153 ? 6.067 63.145 19.056 1.00 10.28 153 LEU A O 1
ATOM 1163 N N . ASN A 1 154 ? 4.210 61.870 19.061 1.00 10.82 154 ASN A N 1
ATOM 1164 C CA . ASN A 1 154 ? 4.017 62.219 20.474 1.00 12.79 154 ASN A CA 1
ATOM 1165 C C . ASN A 1 154 ? 5.136 61.597 21.307 1.00 12.19 154 ASN A C 1
ATOM 1166 O O . ASN A 1 154 ? 5.292 61.986 22.463 1.00 13.89 154 ASN A O 1
ATOM 1171 N N . LYS A 1 155 ? 5.956 60.665 20.802 1.00 9.79 155 LYS A N 1
ATOM 1172 C CA . LYS A 1 155 ? 7.043 60.057 21.563 1.00 10.03 155 LYS A CA 1
ATOM 1173 C C . LYS A 1 155 ? 8.365 60.847 21.478 1.00 10.15 155 LYS A C 1
ATOM 1174 O O . LYS A 1 155 ? 9.326 60.494 22.136 1.00 10.01 155 LYS A O 1
ATOM 1180 N N . VAL A 1 156 ? 8.382 61.888 20.634 1.00 9.88 156 VAL A N 1
ATOM 1181 C CA . VAL A 1 156 ? 9.615 62.689 20.521 1.00 8.74 156 VAL A CA 1
ATOM 1182 C C . VAL A 1 156 ? 10.199 63.104 21.875 1.00 10.60 156 VAL A C 1
ATOM 1183 O O . VAL A 1 156 ? 11.379 62.948 22.099 1.00 10.15 156 VAL A O 1
ATOM 1187 N N . PRO A 1 157 ? 9.371 63.624 22.794 1.00 10.40 157 PRO A N 1
ATOM 1188 C CA . PRO A 1 157 ? 9.971 64.006 24.101 1.00 11.83 157 PRO A CA 1
ATOM 1189 C C . PRO A 1 157 ? 10.503 62.884 24.971 1.00 13.13 157 PRO A C 1
ATOM 1190 O O . PRO A 1 157 ? 11.262 63.112 25.951 1.00 15.55 157 PRO A O 1
ATOM 1194 N N . GLU A 1 158 ? 10.142 61.656 24.647 1.00 11.28 158 GLU A N 1
ATOM 1195 C CA . GLU A 1 158 ? 10.611 60.532 25.391 1.00 11.82 158 GLU A CA 1
ATOM 1196 C C . GLU A 1 158 ? 11.995 60.065 24.979 1.00 12.69 158 GLU A C 1
ATOM 1197 O O . GLU A 1 158 ? 12.574 59.199 25.648 1.00 13.74 158 GLU A O 1
ATOM 1203 N N . VAL A 1 159 ? 12.508 60.574 23.852 1.00 10.89 159 VAL A N 1
ATOM 1204 C CA . VAL A 1 159 ? 13.856 60.172 23.40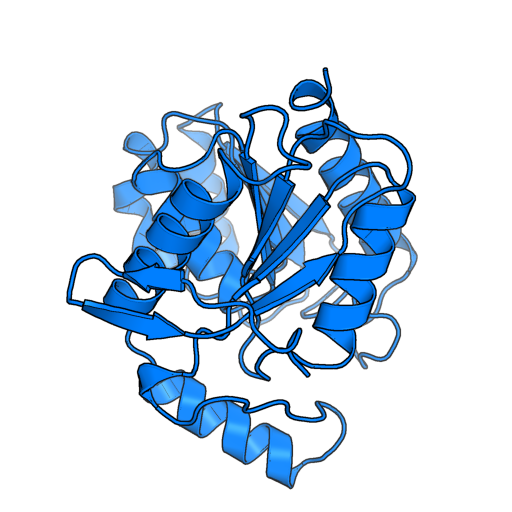6 1.00 9.93 159 VAL A CA 1
ATOM 1205 C C . VAL A 1 159 ? 14.853 60.889 24.271 1.00 10.99 159 VAL A C 1
ATOM 1206 O O . VAL A 1 159 ? 14.939 62.122 24.232 1.00 11.07 159 VAL A O 1
ATOM 1210 N N . LYS A 1 160 ? 15.640 60.112 24.994 1.00 10.22 160 LYS A N 1
ATOM 1211 C CA . LYS A 1 160 ? 16.625 60.670 25.948 1.00 10.56 160 LYS A CA 1
ATOM 1212 C C . LYS A 1 160 ? 18.053 60.271 25.652 1.00 10.49 160 LYS A C 1
ATOM 1213 O O . LYS A 1 160 ? 18.972 60.647 26.368 1.00 11.43 160 LYS A O 1
ATOM 1219 N N . HIS A 1 161 ? 18.276 59.581 24.527 1.00 9.03 161 HIS A N 1
ATOM 1220 C CA . HIS A 1 161 ? 19.603 59.240 24.022 1.00 8.19 161 HIS A CA 1
ATOM 1221 C C . HIS A 1 161 ? 19.580 59.529 22.523 1.00 7.28 161 HIS A C 1
ATOM 1222 O O . HIS A 1 161 ? 18.506 59.529 21.924 1.00 8.56 161 HIS A O 1
ATOM 1229 N N . PRO A 1 162 ? 20.745 59.733 21.934 1.00 6.76 162 PRO A N 1
ATOM 1230 C CA . PRO A 1 162 ? 20.702 60.105 20.518 1.00 7.03 162 PRO A CA 1
ATOM 1231 C C . PRO A 1 162 ? 20.076 59.096 19.555 1.00 6.37 162 PRO A C 1
ATOM 1232 O O . PRO A 1 162 ? 20.323 57.892 19.672 1.00 6.93 162 PRO A O 1
ATOM 1236 N N . ALA A 1 163 ? 19.428 59.624 18.550 1.00 7.23 163 ALA A N 1
ATOM 1237 C CA . ALA A 1 163 ? 18.868 58.770 17.493 1.00 6.70 163 ALA A CA 1
ATOM 1238 C C . ALA A 1 163 ? 18.908 59.527 16.183 1.00 6.63 163 ALA A C 1
ATOM 1239 O O . ALA A 1 163 ? 18.546 60.707 16.123 1.00 8.20 163 ALA A O 1
ATOM 1241 N N . LEU A 1 164 ? 19.416 58.823 15.182 1.00 5.55 164 LEU A N 1
ATOM 1242 C CA . LEU A 1 164 ? 19.730 59.378 13.849 1.00 5.56 164 LEU A CA 1
ATOM 1243 C C . LEU A 1 164 ? 18.858 58.685 12.811 1.00 6.02 164 LEU A C 1
ATOM 1244 O O . LEU A 1 164 ? 18.841 57.458 12.749 1.00 5.35 164 LEU A O 1
ATOM 1249 N N . PHE A 1 165 ? 18.235 59.434 11.914 1.00 5.75 165 PHE A N 1
ATOM 1250 C CA . PHE A 1 165 ? 17.356 58.870 10.880 1.00 5.04 165 PHE A CA 1
ATOM 1251 C C . PHE A 1 165 ? 17.724 59.378 9.519 1.00 5.61 165 PHE A C 1
ATOM 1252 O O . PHE A 1 165 ? 17.905 60.580 9.318 1.00 7.11 165 PHE A O 1
ATOM 1260 N N . HIS A 1 166 ? 17.878 58.455 8.583 1.00 4.57 166 HIS A N 1
ATOM 1261 C CA . HIS A 1 166 ? 18.203 58.783 7.168 1.00 4.26 166 HIS A CA 1
ATOM 1262 C C . HIS A 1 166 ? 16.954 58.522 6.346 1.00 5.59 166 HIS A C 1
ATOM 1263 O O . HIS A 1 166 ? 16.417 57.389 6.344 1.00 6.15 166 HIS A O 1
ATOM 1270 N N . MET A 1 167 ? 16.453 59.532 5.638 1.00 4.96 167 MET A N 1
ATOM 1271 C CA . MET A 1 167 ? 15.216 59.404 4.890 1.00 5.17 167 MET A CA 1
ATOM 1272 C C . MET A 1 167 ? 15.401 59.749 3.442 1.00 6.02 167 MET A C 1
ATOM 1273 O O . MET A 1 167 ? 16.175 60.690 3.114 1.00 6.56 167 MET A O 1
ATOM 1278 N N . GLY A 1 168 ? 14.764 59.018 2.563 1.00 5.90 168 GLY A N 1
ATOM 1279 C CA . GLY A 1 168 ? 14.888 59.398 1.142 1.00 7.04 168 GLY A CA 1
ATOM 1280 C C . GLY A 1 168 ? 13.903 60.493 0.818 1.00 7.64 168 GLY A C 1
ATOM 1281 O O . GLY A 1 168 ? 12.686 60.401 1.087 1.00 8.27 168 GLY A O 1
ATOM 1282 N N . GLY A 1 169 ? 14.382 61.543 0.102 1.00 7.02 169 GLY A N 1
ATOM 1283 C CA . GLY A 1 169 ? 13.446 62.593 -0.302 1.00 7.12 169 GLY A CA 1
ATOM 1284 C C . GLY A 1 169 ? 12.562 62.135 -1.432 1.00 8.35 169 GLY A C 1
ATOM 1285 O O . GLY A 1 169 ? 11.619 62.885 -1.750 1.00 11.57 169 GLY A O 1
ATOM 1286 N N . GLN A 1 170 ? 12.785 60.988 -2.033 1.00 6.33 170 GLN A N 1
ATOM 1287 C CA . GLN A 1 170 ? 11.901 60.426 -3.095 1.00 6.62 170 GLN A CA 1
ATOM 1288 C C . GLN A 1 170 ? 11.300 59.130 -2.594 1.00 6.43 170 GLN A C 1
ATOM 1289 O O . GLN A 1 170 ? 10.858 58.308 -3.375 1.00 8.27 170 GLN A O 1
ATOM 1295 N N . ASP A 1 171 ? 11.278 58.921 -1.256 1.00 6.19 171 ASP A N 1
ATOM 1296 C CA . ASP A 1 171 ? 10.654 57.698 -0.711 1.00 6.85 171 ASP A CA 1
ATOM 1297 C C . ASP A 1 171 ? 9.184 57.994 -0.443 1.00 7.32 171 ASP A C 1
ATOM 1298 O O . ASP A 1 171 ? 8.846 58.710 0.490 1.00 8.01 171 ASP A O 1
ATOM 1303 N N . HIS A 1 172 ? 8.326 57.360 -1.242 1.00 6.87 172 HIS A N 1
ATOM 1304 C CA . HIS A 1 172 ? 6.938 57.696 -1.086 1.00 7.77 172 HIS A CA 1
ATOM 1305 C C . HIS A 1 172 ? 6.210 57.024 0.070 1.00 7.59 172 HIS A C 1
ATOM 1306 O O . HIS A 1 172 ? 5.046 57.284 0.268 1.00 8.82 172 HIS A O 1
ATOM 1313 N N . PHE A 1 173 ? 6.967 56.196 0.811 1.00 7.31 173 PHE A N 1
ATOM 1314 C CA . PHE A 1 173 ? 6.430 55.846 2.134 1.00 7.93 173 PHE A CA 1
ATOM 1315 C C . PHE A 1 173 ? 6.420 57.055 3.006 1.00 8.07 173 PHE A C 1
ATOM 1316 O O . PHE A 1 173 ? 5.720 57.053 4.041 1.00 8.98 173 PHE A O 1
ATOM 1324 N N . VAL A 1 174 ? 7.209 58.111 2.685 1.00 7.84 174 VAL A N 1
ATOM 1325 C CA . VAL A 1 174 ? 7.269 59.303 3.526 1.00 10.32 174 VAL A CA 1
ATOM 1326 C C . VAL A 1 174 ? 7.044 60.497 2.588 1.00 10.72 174 VAL A C 1
ATOM 1327 O O . VAL A 1 174 ? 7.955 61.299 2.269 1.00 12.72 174 VAL A O 1
ATOM 1331 N N . PRO A 1 175 ? 5.830 60.687 2.122 1.00 8.98 175 PRO A N 1
ATOM 1332 C CA . PRO A 1 175 ? 5.490 61.783 1.214 1.00 10.98 175 PRO A CA 1
ATOM 1333 C C . PRO A 1 175 ? 5.598 63.151 1.859 1.00 10.56 175 PRO A C 1
ATOM 1334 O O . PRO A 1 175 ? 5.719 63.275 3.107 1.00 9.91 175 PRO A O 1
ATOM 1338 N N . ALA A 1 176 ? 5.559 64.197 1.048 1.00 11.62 176 ALA A N 1
ATOM 1339 C CA . ALA A 1 176 ? 5.764 65.547 1.565 1.00 11.29 176 ALA A CA 1
ATOM 1340 C C . ALA A 1 176 ? 5.046 65.884 2.895 1.00 11.99 176 ALA A C 1
ATOM 1341 O O . ALA A 1 176 ? 5.662 66.415 3.813 1.00 11.40 176 ALA A O 1
ATOM 1343 N N . PRO A 1 177 ? 3.756 65.578 3.014 1.00 13.23 177 PRO A N 1
ATOM 1344 C CA . PRO A 1 177 ? 3.112 65.937 4.299 1.00 13.72 177 PRO A CA 1
ATOM 1345 C C . PRO A 1 177 ? 3.712 65.214 5.484 1.00 12.01 177 PRO A C 1
ATOM 1346 O O . PRO A 1 177 ? 3.827 65.789 6.577 1.00 12.57 177 PRO A O 1
ATOM 1350 N N . SER A 1 178 ? 4.011 63.946 5.297 1.00 10.97 178 SER A N 1
ATOM 1351 C CA . SER A 1 178 ? 4.654 63.157 6.366 1.00 9.10 178 SER A CA 1
ATOM 1352 C C . SER A 1 178 ? 6.071 63.717 6.675 1.00 9.43 178 SER A C 1
ATOM 1353 O O . SER A 1 178 ? 6.434 63.847 7.851 1.00 9.45 178 SER A O 1
ATOM 1356 N N . ARG A 1 179 ? 6.829 64.066 5.639 1.00 8.80 179 ARG A N 1
ATOM 1357 C CA . ARG A 1 179 ? 8.187 64.604 5.820 1.00 7.98 179 ARG A CA 1
ATOM 1358 C C . ARG A 1 179 ? 8.059 65.927 6.633 1.00 9.54 179 ARG A C 1
ATOM 1359 O O . ARG A 1 179 ? 8.863 66.170 7.536 1.00 9.01 179 ARG A O 1
ATOM 1367 N N . GLN A 1 180 ? 7.038 66.748 6.352 1.00 9.75 180 GLN A N 1
ATOM 1368 C CA . GLN A 1 180 ? 6.943 67.999 7.100 1.00 12.04 180 GLN A CA 1
ATOM 1369 C C . GLN A 1 180 ? 6.623 67.732 8.576 1.00 10.42 180 GLN A C 1
ATOM 1370 O O . GLN A 1 180 ? 7.241 68.361 9.432 1.00 11.08 180 GLN A O 1
ATOM 1376 N N . LEU A 1 181 ? 5.706 66.817 8.854 1.00 9.85 181 LEU A N 1
ATOM 1377 C CA . LEU A 1 181 ? 5.368 66.507 10.226 1.00 11.09 181 LEU A CA 1
ATOM 1378 C C . LEU A 1 181 ? 6.586 66.001 10.999 1.00 10.12 181 LEU A C 1
ATOM 1379 O O . LEU A 1 181 ? 6.849 66.408 12.131 1.00 10.28 181 LEU A O 1
ATOM 1384 N N . ILE A 1 182 ? 7.336 65.079 10.385 1.00 8.86 182 ILE A N 1
ATOM 1385 C CA . ILE A 1 182 ? 8.508 64.515 11.036 1.00 8.92 182 ILE A CA 1
ATOM 1386 C C . ILE A 1 182 ? 9.588 65.575 11.250 1.00 7.93 182 ILE A C 1
ATOM 1387 O O . ILE A 1 182 ? 10.187 65.632 12.341 1.00 7.69 182 ILE A O 1
ATOM 1392 N N . THR A 1 183 ? 9.825 66.379 10.204 1.00 8.50 183 THR A N 1
ATOM 1393 C CA . THR A 1 183 ? 10.842 67.398 10.331 1.00 8.86 183 THR A CA 1
ATOM 1394 C C . THR A 1 183 ? 10.505 68.352 11.471 1.00 9.55 183 THR A C 1
ATOM 1395 O O . THR A 1 183 ? 11.332 68.613 12.324 1.00 9.40 183 THR A O 1
ATOM 1399 N N . GLU A 1 184 ? 9.256 68.814 11.515 1.00 9.57 184 GLU A N 1
ATOM 1400 C CA . GLU A 1 184 ? 8.882 69.765 12.581 1.00 10.94 184 GLU A CA 1
ATOM 1401 C C . GLU A 1 184 ? 8.912 69.120 13.919 1.00 9.72 184 GLU A C 1
ATOM 1402 O O . GLU A 1 184 ? 9.402 69.711 14.918 1.00 12.31 184 GLU A O 1
ATOM 1408 N N . GLY A 1 185 ? 8.383 67.893 14.030 1.00 9.11 185 GLY A N 1
ATOM 1409 C CA . GLY A 1 185 ? 8.338 67.241 15.321 1.00 9.05 185 GLY A CA 1
ATOM 1410 C C . GLY A 1 185 ? 9.694 66.876 15.863 1.00 9.24 185 GLY A C 1
ATOM 1411 O O . GLY A 1 185 ? 9.991 67.076 17.018 1.00 10.04 185 GLY A O 1
ATOM 1412 N N . PHE A 1 186 ? 10.507 66.226 15.032 1.00 8.58 186 PHE A N 1
ATOM 1413 C CA . PHE A 1 186 ? 11.850 65.846 15.482 1.00 9.90 186 PHE A CA 1
ATOM 1414 C C . PHE A 1 186 ? 12.697 67.039 15.857 1.00 9.27 186 PHE A C 1
ATOM 1415 O O . PHE A 1 186 ? 13.573 66.962 16.743 1.00 10.72 186 PHE A O 1
ATOM 1423 N N . GLY A 1 187 ? 12.456 68.153 15.187 1.00 9.43 187 GLY A N 1
ATOM 1424 C CA . GLY A 1 187 ? 13.242 69.364 15.436 1.00 10.91 187 GLY A CA 1
ATOM 1425 C C . GLY A 1 187 ? 13.116 69.910 16.820 1.00 11.62 187 GLY A C 1
ATOM 1426 O O . GLY A 1 187 ? 13.949 70.742 17.224 1.00 14.36 187 GLY A O 1
ATOM 1427 N N . ALA A 1 188 ? 12.153 69.444 17.593 1.00 11.46 188 ALA A N 1
ATOM 1428 C CA . ALA A 1 188 ? 12.021 69.954 18.950 1.00 11.60 188 ALA A CA 1
ATOM 1429 C C . ALA A 1 188 ? 12.996 69.304 19.946 1.00 10.97 188 ALA A C 1
ATOM 1430 O O . ALA A 1 188 ? 13.130 69.758 21.082 1.00 12.25 188 ALA A O 1
ATOM 1432 N N . ASN A 1 189 ? 13.649 68.196 19.595 1.00 9.09 189 ASN A N 1
ATOM 1433 C CA . ASN A 1 189 ? 14.523 67.459 20.506 1.00 7.19 189 ASN A CA 1
ATOM 1434 C C . ASN A 1 189 ? 15.905 67.351 19.882 1.00 8.26 189 ASN A C 1
ATOM 1435 O O . ASN A 1 189 ? 16.082 66.599 18.868 1.00 8.38 189 ASN A O 1
ATOM 1440 N N . PRO A 1 190 ? 16.947 68.006 20.423 1.00 8.93 190 PRO A N 1
ATOM 1441 C CA . PRO A 1 190 ? 18.282 67.952 19.857 1.00 7.97 190 PRO A CA 1
ATOM 1442 C C . PRO A 1 190 ? 18.958 66.605 19.861 1.00 7.64 190 PRO A C 1
ATOM 1443 O O . PRO A 1 190 ? 19.983 66.476 19.199 1.00 9.05 190 PRO A O 1
ATOM 1447 N N . LEU A 1 191 ? 18.403 65.618 20.590 1.00 7.31 191 LEU A N 1
ATOM 1448 C CA . LEU A 1 191 ? 18.930 64.258 20.548 1.00 7.32 191 LEU A CA 1
ATOM 1449 C C . LEU A 1 191 ? 18.526 63.563 19.265 1.00 7.89 191 LEU A C 1
ATOM 1450 O O . LEU A 1 191 ? 19.166 62.557 18.948 1.00 8.07 191 LEU A O 1
ATOM 1455 N N . LEU A 1 192 ? 17.556 64.086 18.517 1.00 6.27 192 LEU A N 1
ATOM 1456 C CA . LEU A 1 192 ? 17.168 63.486 17.237 1.00 6.05 192 LEU A CA 1
ATOM 1457 C C . LEU A 1 192 ? 17.812 64.202 16.084 1.00 7.55 192 LEU A C 1
ATOM 1458 O O . LEU A 1 192 ? 17.949 65.458 16.046 1.00 8.00 192 LEU A O 1
ATOM 1463 N N . GLN A 1 193 ? 18.202 63.455 15.075 1.00 7.26 193 GLN A N 1
ATOM 1464 C CA . GLN A 1 193 ? 18.697 64.011 13.818 1.00 8.33 193 GLN A CA 1
ATOM 1465 C C . GLN A 1 193 ? 17.921 63.311 12.711 1.00 9.86 193 GLN A C 1
ATOM 1466 O O . GLN A 1 193 ? 17.647 62.088 12.792 1.00 9.40 193 GLN A O 1
ATOM 1472 N N . VAL A 1 194 ? 17.464 64.042 11.700 1.00 9.05 194 VAL A N 1
ATOM 1473 C CA . VAL A 1 194 ? 16.813 63.409 10.535 1.00 9.29 194 VAL A CA 1
ATOM 1474 C C . VAL A 1 194 ? 17.351 64.143 9.326 1.00 10.43 194 VAL A C 1
ATOM 1475 O O . VAL A 1 194 ? 17.248 65.383 9.219 1.00 12.35 194 VAL A O 1
ATOM 1479 N N . HIS A 1 195 ? 17.973 63.386 8.439 1.00 8.40 195 HIS A N 1
ATOM 1480 C CA . HIS A 1 195 ? 18.569 63.904 7.207 1.00 8.56 195 HIS A CA 1
ATOM 1481 C C . HIS A 1 195 ? 17.728 63.390 6.023 1.00 8.66 195 HIS A C 1
ATOM 1482 O O . HIS A 1 195 ? 17.301 62.241 6.008 1.00 7.98 195 HIS A O 1
ATOM 1489 N N . TRP A 1 196 ? 17.529 64.231 5.017 1.00 7.21 196 TRP A N 1
ATOM 1490 C CA . TRP A 1 196 ? 16.770 63.914 3.843 1.00 6.98 196 TRP A CA 1
ATOM 1491 C C . TRP A 1 196 ? 17.710 63.866 2.662 1.00 7.51 196 TRP A C 1
ATOM 1492 O O . TRP A 1 196 ? 18.420 64.836 2.356 1.00 12.95 196 TRP A O 1
ATOM 1503 N N . TYR A 1 197 ? 17.709 62.766 1.953 1.00 6.26 197 TYR A N 1
ATOM 1504 C CA . TYR A 1 197 ? 18.610 62.570 0.796 1.00 5.38 197 TYR A CA 1
ATOM 1505 C C . TYR A 1 197 ? 17.755 62.795 -0.415 1.00 7.09 197 TYR A C 1
ATOM 1506 O O . TYR A 1 197 ? 16.976 61.960 -0.837 1.00 7.07 197 TYR A O 1
ATOM 1515 N N . GLU A 1 198 ? 17.962 63.967 -1.047 1.00 7.21 198 GLU A N 1
ATOM 1516 C CA . GLU A 1 198 ? 16.930 64.410 -2.014 1.00 7.44 198 GLU A CA 1
ATOM 1517 C C . GLU A 1 198 ? 16.842 63.645 -3.293 1.00 8.65 198 GLU A C 1
ATOM 1518 O O . GLU A 1 198 ? 15.800 63.676 -3.976 1.00 10.50 198 GLU A O 1
ATOM 1524 N N . GLU A 1 199 ? 17.891 62.925 -3.660 1.00 7.20 199 GLU A N 1
ATOM 1525 C CA . GLU A 1 199 ? 17.877 62.173 -4.878 1.00 8.41 199 GLU A CA 1
ATOM 1526 C C . GLU A 1 199 ? 17.680 60.681 -4.682 1.00 8.50 199 GLU A C 1
ATOM 1527 O O . GLU A 1 199 ? 17.980 59.860 -5.557 1.00 11.36 199 GLU A O 1
ATOM 1533 N N . ALA A 1 200 ? 17.195 60.344 -3.510 1.00 6.95 200 ALA A N 1
ATOM 1534 C CA . ALA A 1 200 ? 17.077 58.918 -3.159 1.00 6.87 200 ALA A CA 1
ATOM 1535 C C . ALA A 1 200 ? 15.697 58.585 -2.591 1.00 5.98 200 ALA A C 1
ATOM 1536 O O . ALA A 1 200 ? 15.097 59.407 -1.884 1.00 6.47 200 ALA A O 1
ATOM 1538 N N . GLY A 1 201 ? 15.262 57.364 -2.942 1.00 6.87 201 GLY A N 1
ATOM 1539 C CA . GLY A 1 201 ? 13.999 56.812 -2.419 1.00 7.96 201 GLY A CA 1
ATOM 1540 C C . GLY A 1 201 ? 14.245 55.757 -1.350 1.00 8.08 201 GLY A C 1
ATOM 1541 O O . GLY A 1 201 ? 15.187 55.800 -0.566 1.00 9.53 201 GLY A O 1
ATOM 1542 N N . HIS A 1 202 ? 13.337 54.813 -1.301 1.00 6.83 202 HIS A N 1
ATOM 1543 C CA . HIS A 1 202 ? 13.395 53.755 -0.306 1.00 6.66 202 HIS A CA 1
ATOM 1544 C C . HIS A 1 202 ? 14.533 52.816 -0.611 1.00 6.11 202 HIS A C 1
ATOM 1545 O O . HIS A 1 202 ? 14.855 52.557 -1.773 1.00 7.78 202 HIS A O 1
ATOM 1552 N N . SER A 1 203 ? 15.111 52.197 0.451 1.00 6.33 203 SER A N 1
ATOM 1553 C CA . SER A 1 203 ? 16.168 51.178 0.245 1.00 6.49 203 SER A CA 1
ATOM 1554 C C . SER A 1 203 ? 17.357 51.651 -0.498 1.00 5.63 203 SER A C 1
ATOM 1555 O O . SER A 1 203 ? 18.109 50.897 -1.137 1.00 7.30 203 SER A O 1
ATOM 1558 N N . PHE A 1 204 ? 17.660 52.965 -0.326 1.00 5.14 204 PHE A N 1
ATOM 1559 C CA . PHE A 1 204 ? 18.724 53.527 -1.077 1.00 5.44 204 PHE A CA 1
ATOM 1560 C C . PHE A 1 204 ? 20.126 53.072 -0.664 1.00 5.51 204 PHE A C 1
ATOM 1561 O O . PHE A 1 204 ? 21.058 53.334 -1.429 1.00 6.42 204 PHE A O 1
ATOM 1569 N N . ALA A 1 205 ? 20.266 52.405 0.471 1.00 6.31 205 ALA A N 1
ATOM 1570 C CA . ALA A 1 205 ? 21.603 51.941 0.919 1.00 7.10 205 ALA A CA 1
ATOM 1571 C C . ALA A 1 205 ? 21.820 50.455 0.687 1.00 8.89 205 ALA A C 1
ATOM 1572 O O . ALA A 1 205 ? 22.868 49.946 1.101 1.00 9.25 205 ALA A O 1
ATOM 1574 N N . ARG A 1 206 ? 20.930 49.787 -0.033 1.00 7.83 206 ARG A N 1
ATOM 1575 C CA . ARG A 1 206 ? 21.164 48.388 -0.405 1.00 7.98 206 ARG A CA 1
ATOM 1576 C C . ARG A 1 206 ? 21.617 48.332 -1.832 1.00 9.09 206 ARG A C 1
ATOM 1577 O O . ARG A 1 206 ? 20.861 48.633 -2.764 1.00 7.92 206 ARG A O 1
ATOM 1585 N N . THR A 1 207 ? 22.842 47.815 -2.053 1.00 9.62 207 THR A N 1
ATOM 1586 C CA . THR A 1 207 ? 23.433 47.839 -3.391 1.00 10.27 207 THR A CA 1
ATOM 1587 C C . THR A 1 207 ? 22.598 47.113 -4.434 1.00 9.48 207 THR A C 1
ATOM 1588 O O . THR A 1 207 ? 22.552 47.547 -5.579 1.00 11.06 207 THR A O 1
ATOM 1592 N N . GLY A 1 208 ? 21.936 46.013 -4.057 1.00 10.16 208 GLY A N 1
ATOM 1593 C CA . GLY A 1 208 ? 21.140 45.338 -5.092 1.00 10.14 208 GLY A CA 1
ATOM 1594 C C . GLY A 1 208 ? 19.708 45.855 -5.243 1.00 10.12 208 GLY A C 1
ATOM 1595 O O . GLY A 1 208 ? 18.952 45.282 -6.002 1.00 11.28 208 GLY A O 1
ATOM 1596 N N . SER A 1 209 ? 19.310 46.896 -4.507 1.00 8.50 209 SER A N 1
ATOM 1597 C CA . SER A 1 209 ? 17.950 47.367 -4.635 1.00 6.56 209 SER A CA 1
ATOM 1598 C C . SER A 1 209 ? 17.764 48.220 -5.886 1.00 8.11 209 SER A C 1
ATOM 1599 O O . SER A 1 209 ? 18.677 48.947 -6.313 1.00 8.06 209 SER A O 1
ATOM 1602 N N . SER A 1 210 ? 16.558 48.199 -6.444 1.00 8.40 210 SER A N 1
ATOM 1603 C CA . SER A 1 210 ? 16.271 49.098 -7.543 1.00 9.93 210 SER A CA 1
ATOM 1604 C C . SER A 1 210 ? 16.359 50.537 -7.033 1.00 9.11 210 SER A C 1
ATOM 1605 O O . SER A 1 210 ? 16.514 51.448 -7.825 1.00 11.88 210 SER A O 1
ATOM 1608 N N . GLY A 1 211 ? 16.239 50.764 -5.734 1.00 7.15 211 GLY A N 1
ATOM 1609 C CA . GLY A 1 211 ? 16.300 52.096 -5.153 1.00 7.27 211 GLY A CA 1
ATOM 1610 C C . GLY A 1 211 ? 17.733 52.522 -4.766 1.00 6.78 211 GLY A C 1
ATOM 1611 O O . GLY A 1 211 ? 17.912 53.622 -4.247 1.00 7.14 211 GLY A O 1
ATOM 1612 N N . TYR A 1 212 ? 18.753 51.697 -4.990 1.00 6.04 212 TYR A N 1
ATOM 1613 C CA . TYR A 1 212 ? 20.103 52.061 -4.575 1.00 6.32 212 TYR A CA 1
ATOM 1614 C C . TYR A 1 212 ? 20.597 53.345 -5.184 1.00 6.39 212 TYR A C 1
ATOM 1615 O O . TYR A 1 212 ? 20.462 53.550 -6.419 1.00 7.51 212 TYR A O 1
ATOM 1624 N N . VAL A 1 213 ? 21.193 54.192 -4.334 1.00 5.68 213 VAL A N 1
ATOM 1625 C CA . VAL A 1 213 ? 21.824 55.448 -4.840 1.00 6.11 213 VAL A CA 1
ATOM 1626 C C . VAL A 1 213 ? 23.162 55.487 -4.097 1.00 6.41 213 VAL A C 1
ATOM 1627 O O . VAL A 1 213 ? 23.206 55.731 -2.864 1.00 6.90 213 VAL A O 1
ATOM 1631 N N . ALA A 1 214 ? 24.244 55.252 -4.817 1.00 5.72 214 ALA A N 1
ATOM 1632 C CA . ALA A 1 214 ? 25.553 55.109 -4.184 1.00 6.59 214 ALA A CA 1
ATOM 1633 C C . ALA A 1 214 ? 25.956 56.373 -3.409 1.00 5.59 214 ALA A C 1
ATOM 1634 O O . ALA A 1 214 ? 26.495 56.258 -2.287 1.00 7.07 214 ALA A O 1
ATOM 1636 N N . SER A 1 215 ? 25.711 57.567 -3.931 1.00 4.86 215 SER A N 1
ATOM 1637 C CA . SER A 1 215 ? 26.129 58.760 -3.202 1.00 5.29 215 SER A CA 1
ATOM 1638 C C . SER A 1 215 ? 25.362 58.943 -1.917 1.00 6.34 215 SER A C 1
ATOM 1639 O O . SER A 1 215 ? 25.998 59.295 -0.880 1.00 6.41 215 SER A O 1
ATOM 1642 N N . ALA A 1 216 ? 24.052 58.695 -1.921 1.00 5.09 216 ALA A N 1
ATOM 1643 C CA . ALA A 1 216 ? 23.290 58.812 -0.694 1.00 4.73 216 ALA A CA 1
ATOM 1644 C C . ALA A 1 216 ? 23.620 57.679 0.269 1.00 5.54 216 ALA A C 1
ATOM 1645 O O . ALA A 1 216 ? 23.726 57.946 1.484 1.00 5.28 216 ALA A O 1
ATOM 1647 N N . ALA A 1 217 ? 23.777 56.474 -0.237 1.00 5.12 217 ALA A N 1
ATOM 1648 C CA . ALA A 1 217 ? 24.186 55.366 0.649 1.00 5.11 217 ALA A CA 1
ATOM 1649 C C . ALA A 1 217 ? 25.481 55.666 1.354 1.00 5.09 217 ALA A C 1
ATOM 1650 O O . ALA A 1 217 ? 25.621 55.445 2.565 1.00 5.09 217 ALA A O 1
ATOM 1652 N N . ALA A 1 218 ? 26.464 56.181 0.609 1.00 4.99 218 ALA A N 1
ATOM 1653 C CA . ALA A 1 218 ? 27.785 56.431 1.201 1.00 4.55 218 ALA A CA 1
ATOM 1654 C C . ALA A 1 218 ? 27.716 57.558 2.214 1.00 5.03 218 ALA A C 1
ATOM 1655 O O . ALA A 1 218 ? 28.304 57.438 3.313 1.00 5.61 218 ALA A O 1
ATOM 1657 N N . LEU A 1 219 ? 26.986 58.632 1.946 1.00 5.04 219 LEU A N 1
ATOM 1658 C CA . LEU A 1 219 ? 26.891 59.733 2.905 1.00 4.63 219 LEU A CA 1
ATOM 1659 C C . LEU A 1 219 ? 26.128 59.257 4.149 1.00 5.36 219 LEU A C 1
ATOM 1660 O O . LEU A 1 219 ? 26.574 59.545 5.292 1.00 6.40 219 LEU A O 1
ATOM 1665 N N . ALA A 1 220 ? 25.005 58.544 3.960 1.00 5.02 220 ALA A N 1
ATOM 1666 C CA . ALA A 1 220 ? 24.299 58.078 5.143 1.00 4.99 220 ALA A CA 1
ATOM 1667 C C . ALA A 1 220 ? 25.135 57.095 5.951 1.00 4.65 220 ALA A C 1
ATOM 1668 O O . ALA A 1 220 ? 25.148 57.195 7.202 1.00 5.71 220 ALA A O 1
ATOM 1670 N N . ASN A 1 221 ? 25.823 56.181 5.271 1.00 5.27 221 ASN A N 1
ATOM 1671 C CA . ASN A 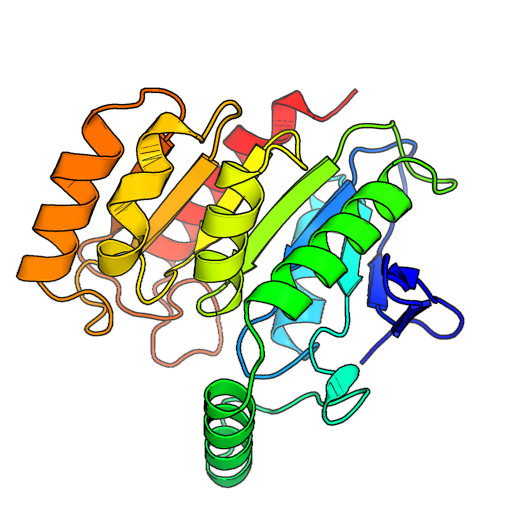1 221 ? 26.616 55.215 6.025 1.00 4.79 221 ASN A CA 1
ATOM 1672 C C . ASN A 1 221 ? 27.753 55.880 6.774 1.00 5.09 221 ASN A C 1
ATOM 1673 O O . ASN A 1 221 ? 28.047 55.406 7.891 1.00 5.98 221 ASN A O 1
ATOM 1678 N N . GLU A 1 222 ? 28.447 56.873 6.175 1.00 5.41 222 GLU A N 1
ATOM 1679 C CA . GLU A 1 222 ? 29.527 57.483 6.979 1.00 5.56 222 GLU A CA 1
ATOM 1680 C C . GLU A 1 222 ? 28.974 58.241 8.139 1.00 5.94 222 GLU A C 1
ATOM 1681 O O . GLU A 1 222 ? 29.619 58.281 9.210 1.00 6.39 222 GLU A O 1
ATOM 1687 N N . ARG A 1 223 ? 27.781 58.833 7.989 1.00 5.29 223 ARG A N 1
ATOM 1688 C CA . ARG A 1 223 ? 27.194 59.528 9.113 1.00 5.04 223 ARG A CA 1
ATOM 1689 C C . ARG A 1 223 ? 26.811 58.467 10.184 1.00 4.99 223 ARG A C 1
ATOM 1690 O O . ARG A 1 223 ? 26.975 58.775 11.386 1.00 6.54 223 ARG A O 1
ATOM 1698 N N . THR A 1 224 ? 26.290 57.312 9.768 1.00 5.70 224 THR A N 1
ATOM 1699 C CA . THR A 1 224 ? 25.994 56.280 10.812 1.00 4.91 224 THR A CA 1
ATOM 1700 C C . THR A 1 224 ? 27.282 55.889 11.545 1.00 5.36 224 THR A C 1
ATOM 1701 O O . THR A 1 224 ? 27.254 55.803 12.788 1.00 5.66 224 THR A O 1
ATOM 1705 N N . LEU A 1 225 ? 28.375 55.688 10.817 1.00 6.73 225 LEU A N 1
ATOM 1706 C CA . LEU A 1 225 ? 29.607 55.250 11.499 1.00 6.53 225 LEU A CA 1
ATOM 1707 C C . LEU A 1 225 ? 30.137 56.328 12.355 1.00 7.48 225 LEU A C 1
ATOM 1708 O O . LEU A 1 225 ? 30.568 56.036 13.492 1.00 7.89 225 LEU A O 1
ATOM 1713 N N . ASP A 1 226 ? 30.095 57.582 11.935 1.00 7.95 226 ASP A N 1
ATOM 1714 C CA . ASP A 1 226 ? 30.549 58.674 12.814 1.00 8.27 226 ASP A CA 1
ATOM 1715 C C . ASP A 1 226 ? 29.708 58.727 14.090 1.00 7.16 226 ASP A C 1
ATOM 1716 O O . ASP A 1 226 ? 30.196 59.071 15.194 1.00 8.27 226 ASP A O 1
ATOM 1721 N N . PHE A 1 227 ? 28.393 58.465 13.968 1.00 6.74 227 PHE A N 1
ATOM 1722 C CA . PHE A 1 227 ? 27.465 58.539 15.081 1.00 7.36 227 PHE A CA 1
ATOM 1723 C C . PHE A 1 227 ? 27.694 57.368 16.062 1.00 6.93 227 PHE A C 1
ATOM 1724 O O . PHE A 1 227 ? 27.433 57.547 17.244 1.00 8.29 227 PHE A O 1
ATOM 1732 N N . LEU A 1 228 ? 28.180 56.253 15.572 1.00 6.59 228 LEU A N 1
ATOM 1733 C CA . LEU A 1 228 ? 28.356 55.130 16.468 1.00 7.11 228 LEU A CA 1
ATOM 1734 C C . LEU A 1 228 ? 29.737 55.100 17.125 1.00 8.33 228 LEU A C 1
ATOM 1735 O O . LEU A 1 228 ? 29.890 54.471 18.170 1.00 8.12 228 LEU A O 1
ATOM 1740 N N . VAL A 1 229 ? 30.725 55.789 16.547 1.00 9.56 229 VAL A N 1
ATOM 1741 C CA . VAL A 1 229 ? 32.071 55.616 17.036 1.00 11.40 229 VAL A CA 1
ATOM 1742 C C . VAL A 1 229 ? 32.235 56.010 18.510 1.00 11.14 229 VAL A C 1
ATOM 1743 O O . VAL A 1 229 ? 33.086 55.386 19.177 1.00 11.61 229 VAL A O 1
ATOM 1747 N N . PRO A 1 230 ? 31.447 56.889 19.117 1.00 10.85 230 PRO A N 1
ATOM 1748 C CA . PRO A 1 230 ? 31.643 57.186 20.559 1.00 12.94 230 PRO A CA 1
ATOM 1749 C C . PRO A 1 230 ? 31.435 55.895 21.400 1.00 15.22 230 PRO A C 1
ATOM 1750 O O . PRO A 1 230 ? 31.880 55.824 22.566 1.00 18.66 230 PRO A O 1
ATOM 1754 N N . LEU A 1 231 ? 30.724 54.892 20.865 1.00 11.54 231 LEU A N 1
ATOM 1755 C CA . LEU A 1 231 ? 30.509 53.622 21.650 1.00 12.09 231 LEU A CA 1
ATOM 1756 C C . LEU A 1 231 ? 31.802 52.827 21.728 1.00 11.47 231 LEU A C 1
ATOM 1757 O O . LEU A 1 231 ? 31.872 51.845 22.544 1.00 12.75 231 LEU A O 1
ATOM 1762 N N . GLN A 1 232 ? 32.800 53.153 20.929 1.00 14.86 232 GLN A N 1
ATOM 1763 C CA . GLN A 1 232 ? 34.047 52.367 20.939 1.00 19.51 232 GLN A CA 1
ATOM 1764 C C . GLN A 1 232 ? 34.778 52.649 22.170 1.00 24.49 232 GLN A C 1
ATOM 1765 O O . GLN A 1 232 ? 34.598 53.700 22.752 1.00 26.16 232 GLN A O 1
ATOM 1771 N N . SER A 1 233 ? 35.621 51.703 22.598 1.00 26.54 233 SER A N 1
ATOM 1772 C CA . SER A 1 233 ? 36.344 51.933 23.856 1.00 29.49 233 SER A CA 1
ATOM 1773 C C . SER A 1 233 ? 37.532 52.856 23.529 1.00 30.85 233 SER A C 1
ATOM 1774 O O . SER A 1 233 ? 38.234 52.583 22.528 1.00 32.18 233 SER A O 1
#